Protein AF-A0A6G8G314-F1 (afdb_monomer)

Secondary structure (DSSP, 8-state):
--S-EEEEEE-SSTT-HHHHHHHHHHHHHHHHHHHHH-SS-TTSHHHHHHTTS-S---THHHHHHHHHHHHHHHTTTSS-SEEEPTTS-EEE-THHHHHHHHHHHHHHHHHTSBT-EEEEEETTEEEEEE-BS--TT---EEEEEE-TTSTT-EEEEEEESSEEEEEEETTSSTT--EETTTTEEP--SSEEEEEES-HHHHHHHHHHHHH-HHHHHHHHHHH-TT-EEEE-

Foldseek 3Di:
DPWDKDKDKDAPDCPDPLNVVLVVLLVVLLVVLCQAQPPPDCNHVQNCVVVVVDPDGDCVVVVLVVVQVVLCVLLVNLGHQWAQDPVRDTGGHSVLQSQQVSNLVSCVSQQQDPQMWMWMDILLKIFTEHHDDDNPDQDFDWRFDADPVDGPDGPDTDTHSGWIKAKDACPRVHQPQARRVVRGGQDDHWMKMKTFRGRSVRSSLRSSCSNPVVSSVVSCCVSPVRMDIDID

Radius of gyration: 18.04 Å; Cα contacts (8 Å, |Δi|>4): 452; chains: 1; bounding box: 41×44×44 Å

Sequence (232 aa):
MGTAVSVHVRAVEPTRPDLEAAVARVFAHLHKVDAVLSTWRADSDLLRLQHRETEDVHAWVADVTELALEAEERTDGLFRAWRSRAGGRPVFDPTGLVKGWAVAGAAAHLEVVPEVAFSIGAGGDVVVGAGRGPTAAAPTWRIGLEDLTTPGRVADVVSVRRGAVATSGAAARGGHVVDPRTGRPVVRPGSTTVIGPDLLWADVWATAAWVDPERVAALLPERDPGYRLVVL

pLDDT: mean 92.1, std 8.8, range [49.69, 98.5]

Solvent-accessible surface area (backbone atoms only — not comparable to full-atom values): 12553 Å² total; per-residue (Å²): 112,97,59,68,70,49,79,48,78,48,45,94,66,79,82,45,68,68,57,58,54,28,52,52,47,27,53,51,44,43,51,52,47,30,48,38,66,25,91,83,43,79,84,7,39,46,39,28,40,76,71,67,76,43,87,87,57,66,68,63,60,56,55,53,50,53,51,37,53,49,43,17,62,76,47,76,44,39,30,64,28,71,39,76,43,93,91,70,51,75,41,84,50,53,68,72,39,49,60,28,40,44,53,47,61,24,46,56,50,49,37,72,38,70,38,27,30,38,38,40,37,46,75,81,24,36,39,34,35,54,20,34,74,80,39,98,69,68,60,72,41,76,47,68,38,73,26,84,90,44,84,94,39,68,69,47,72,48,79,44,58,61,21,16,39,14,62,26,40,42,84,60,66,62,57,74,54,54,30,63,88,76,74,42,60,51,83,62,86,42,38,18,35,14,38,21,72,46,29,31,61,16,28,39,50,6,46,20,24,55,62,37,49,70,61,37,69,64,44,38,60,77,74,42,65,72,45,46,83,46,78,86

Mean predicted aligned error: 4.39 Å

Structure (mmCIF, N/CA/C/O backbone):
data_AF-A0A6G8G314-F1
#
_entry.id   AF-A0A6G8G314-F1
#
loop_
_atom_site.group_PDB
_atom_site.id
_atom_site.type_symbol
_atom_site.label_atom_id
_atom_site.label_alt_id
_atom_site.label_comp_id
_atom_site.label_asym_id
_atom_site.label_entity_id
_atom_site.label_seq_id
_atom_site.pdbx_PDB_ins_code
_atom_site.Cartn_x
_atom_site.Cartn_y
_atom_site.Cartn_z
_atom_site.occupancy
_atom_site.B_iso_or_equiv
_atom_site.auth_seq_id
_atom_site.auth_comp_id
_atom_site.auth_asym_id
_atom_site.auth_atom_id
_atom_site.pdbx_PDB_model_num
ATOM 1 N N . MET A 1 1 ? 7.087 11.678 2.336 1.00 66.31 1 MET A N 1
ATOM 2 C CA . MET A 1 1 ? 6.435 10.539 3.014 1.00 66.31 1 MET A CA 1
ATOM 3 C C . MET A 1 1 ? 7.149 10.094 4.294 1.00 66.31 1 MET A C 1
ATOM 5 O O . MET A 1 1 ? 6.766 9.085 4.871 1.00 66.31 1 MET A O 1
ATOM 9 N N . GLY A 1 2 ? 8.171 10.825 4.775 1.00 78.12 2 GLY A N 1
ATOM 10 C CA . GLY A 1 2 ? 8.785 10.600 6.093 1.00 78.12 2 GLY A CA 1
ATOM 11 C C . GLY A 1 2 ? 9.313 9.185 6.365 1.00 78.12 2 GLY A C 1
ATOM 12 O O . GLY A 1 2 ? 9.463 8.834 7.531 1.00 78.12 2 GLY A O 1
ATOM 13 N N . THR A 1 3 ? 9.545 8.368 5.334 1.00 85.81 3 THR A N 1
ATOM 14 C CA . THR A 1 3 ? 10.009 6.980 5.437 1.00 85.81 3 THR A CA 1
ATOM 15 C C . THR A 1 3 ? 11.094 6.721 4.399 1.00 85.81 3 THR A C 1
ATOM 17 O O . THR A 1 3 ? 11.115 7.375 3.353 1.00 85.81 3 THR A O 1
ATOM 20 N N . ALA A 1 4 ? 11.993 5.782 4.685 1.00 90.31 4 ALA A N 1
ATOM 21 C CA . ALA A 1 4 ? 13.000 5.350 3.726 1.00 90.31 4 ALA A CA 1
ATOM 22 C C . ALA A 1 4 ? 12.347 4.504 2.625 1.00 90.31 4 ALA A C 1
ATOM 24 O O . ALA A 1 4 ? 11.543 3.614 2.916 1.00 90.31 4 ALA A O 1
ATOM 25 N N . VAL A 1 5 ? 12.718 4.788 1.375 1.00 95.19 5 VAL A N 1
ATOM 26 C CA . VAL A 1 5 ? 12.288 4.032 0.197 1.00 95.19 5 VAL A CA 1
ATOM 27 C C . VAL A 1 5 ? 13.511 3.431 -0.478 1.00 95.19 5 VAL A C 1
ATOM 29 O O . VAL A 1 5 ? 14.511 4.118 -0.683 1.00 95.19 5 VAL A O 1
ATOM 32 N N . SER A 1 6 ? 13.424 2.155 -0.835 1.00 96.38 6 SER A N 1
ATOM 33 C CA . SER A 1 6 ? 14.445 1.439 -1.591 1.00 96.38 6 SER A CA 1
ATOM 34 C C . SER A 1 6 ? 13.864 0.911 -2.897 1.00 96.38 6 SER A C 1
ATOM 36 O O . SER A 1 6 ? 12.701 0.520 -2.971 1.00 96.38 6 SER A O 1
ATOM 38 N N . VAL A 1 7 ? 14.687 0.902 -3.943 1.00 97.19 7 VAL A N 1
ATOM 39 C CA . VAL A 1 7 ? 14.337 0.346 -5.250 1.00 97.19 7 VAL A CA 1
ATOM 40 C C . VAL A 1 7 ? 15.442 -0.618 -5.646 1.00 97.19 7 VAL A C 1
ATOM 42 O O . VAL A 1 7 ? 16.611 -0.244 -5.696 1.00 97.19 7 VAL A O 1
ATOM 45 N N . HIS A 1 8 ? 15.075 -1.862 -5.923 1.00 95.38 8 HIS A N 1
ATOM 46 C CA . HIS A 1 8 ? 15.973 -2.871 -6.461 1.00 95.38 8 HIS A CA 1
ATOM 47 C C . HIS A 1 8 ? 15.468 -3.283 -7.838 1.00 95.38 8 HIS A C 1
ATOM 49 O O . HIS A 1 8 ? 14.335 -3.743 -7.965 1.00 95.38 8 HIS A O 1
ATOM 55 N N . VAL A 1 9 ? 16.319 -3.157 -8.855 1.00 94.44 9 VAL A N 1
ATOM 56 C CA . VAL A 1 9 ? 16.018 -3.566 -10.231 1.00 94.44 9 VAL A CA 1
ATOM 57 C C . VAL A 1 9 ? 17.006 -4.646 -10.649 1.00 94.44 9 VAL A C 1
ATOM 59 O O . VAL A 1 9 ? 18.209 -4.517 -10.437 1.00 94.44 9 VAL A O 1
ATOM 62 N N . ARG A 1 10 ? 16.493 -5.722 -11.240 1.00 92.25 10 ARG A N 1
ATOM 63 C CA . ARG A 1 10 ? 17.274 -6.789 -11.861 1.00 92.25 10 ARG A CA 1
ATOM 64 C C . ARG A 1 10 ? 17.057 -6.752 -13.361 1.00 92.25 10 ARG A C 1
ATOM 66 O O . ARG A 1 10 ? 15.918 -6.804 -13.815 1.00 92.25 10 ARG A O 1
ATOM 73 N N . ALA A 1 11 ? 18.156 -6.706 -14.097 1.00 91.06 11 ALA A N 1
ATOM 74 C CA . ALA A 1 11 ? 18.209 -6.730 -15.550 1.00 91.06 11 ALA A CA 1
ATOM 75 C C . ALA A 1 11 ? 19.440 -7.536 -15.984 1.00 91.06 11 ALA A C 1
ATOM 77 O O . ALA A 1 11 ? 20.379 -7.685 -15.201 1.00 91.06 11 ALA A O 1
ATOM 78 N N . VAL A 1 12 ? 19.447 -8.033 -17.224 1.00 87.94 12 VAL A N 1
ATOM 79 C CA . VAL A 1 12 ? 20.635 -8.684 -17.809 1.00 87.94 12 VAL A CA 1
ATOM 80 C C . VAL A 1 12 ? 21.802 -7.696 -17.890 1.00 87.94 12 VAL A C 1
ATOM 82 O O . VAL A 1 12 ? 22.921 -8.029 -17.512 1.00 87.94 12 VAL A O 1
ATOM 85 N N . GLU A 1 13 ? 21.519 -6.463 -18.315 1.00 88.56 13 GLU A N 1
ATOM 86 C CA . GLU A 1 13 ? 22.470 -5.353 -18.333 1.00 88.56 13 GLU A CA 1
ATOM 87 C C . GLU A 1 13 ? 22.019 -4.272 -17.330 1.00 88.56 13 GLU A C 1
ATOM 89 O O . GLU A 1 13 ? 21.144 -3.461 -17.643 1.00 88.56 13 GLU A O 1
ATOM 94 N N . PRO A 1 14 ? 22.567 -4.258 -16.101 1.00 84.81 14 PRO A N 1
ATOM 95 C CA . PRO A 1 14 ? 22.113 -3.363 -15.031 1.00 84.81 14 PRO A CA 1
ATOM 96 C C . PRO A 1 14 ? 22.566 -1.904 -15.201 1.00 84.81 14 PRO A C 1
ATOM 98 O O . PRO A 1 14 ? 22.124 -1.040 -14.451 1.00 84.81 14 PRO A O 1
ATOM 101 N N . THR A 1 15 ? 23.437 -1.617 -16.169 1.00 88.06 15 THR A N 1
ATOM 102 C CA . THR A 1 15 ? 24.019 -0.288 -16.430 1.00 88.06 15 THR A CA 1
ATOM 103 C C . THR A 1 15 ? 23.295 0.487 -17.531 1.00 88.06 15 THR A C 1
ATOM 105 O O . THR A 1 15 ? 23.778 1.535 -17.958 1.00 88.06 15 THR A O 1
ATOM 108 N N . ARG A 1 16 ? 22.157 -0.011 -18.032 1.00 91.62 16 ARG A N 1
ATOM 109 C CA . ARG A 1 16 ? 21.427 0.667 -19.107 1.00 91.62 16 ARG A CA 1
ATOM 110 C C . ARG A 1 16 ? 20.855 2.022 -18.644 1.00 91.62 16 ARG A C 1
ATOM 112 O O . ARG A 1 16 ? 20.221 2.078 -17.587 1.00 91.62 16 ARG A O 1
ATOM 119 N N . PRO A 1 17 ? 20.971 3.094 -19.454 1.00 92.25 17 PRO A N 1
ATOM 120 C CA . PRO A 1 17 ? 20.481 4.429 -19.085 1.00 92.25 17 PRO A CA 1
ATOM 121 C C . PRO A 1 17 ? 18.970 4.521 -18.826 1.00 92.25 17 PRO A C 1
ATOM 123 O O . PRO A 1 17 ? 18.510 5.368 -18.060 1.00 92.25 17 PRO A O 1
ATOM 126 N N . ASP A 1 18 ? 18.165 3.662 -19.456 1.00 93.81 18 ASP A N 1
ATOM 127 C CA . ASP A 1 18 ? 16.716 3.664 -19.260 1.00 93.81 18 ASP A CA 1
ATOM 128 C C . ASP A 1 18 ? 16.302 3.164 -17.868 1.00 93.81 18 ASP A C 1
ATOM 130 O O . ASP A 1 18 ? 15.263 3.599 -17.365 1.00 93.81 18 ASP A O 1
ATOM 134 N N . LEU A 1 19 ? 17.132 2.331 -17.220 1.00 94.44 19 LEU A N 1
ATOM 135 C CA . LEU A 1 19 ? 16.938 1.890 -15.835 1.00 94.44 19 LEU A CA 1
ATOM 136 C C . LEU A 1 19 ? 17.117 3.049 -14.860 1.00 94.44 19 LEU A C 1
ATOM 138 O O . LEU A 1 19 ? 16.254 3.273 -14.012 1.00 94.44 19 LEU A O 1
ATOM 142 N N . GLU A 1 20 ? 18.195 3.819 -15.011 1.00 93.31 20 GLU A N 1
ATOM 143 C CA . GLU A 1 20 ? 18.457 5.000 -14.185 1.00 93.31 20 GLU A CA 1
ATOM 144 C C . GLU A 1 20 ? 17.325 6.022 -14.329 1.00 93.31 20 GLU A C 1
ATOM 146 O O . GLU A 1 20 ? 16.757 6.478 -13.335 1.00 93.31 20 GLU A O 1
ATOM 151 N N . ALA A 1 21 ? 16.905 6.303 -15.567 1.00 96.06 21 ALA A N 1
ATOM 152 C CA . ALA A 1 21 ? 15.780 7.191 -15.828 1.00 96.06 21 ALA A CA 1
ATOM 153 C C . ALA A 1 21 ? 14.462 6.664 -15.228 1.00 96.06 21 ALA A C 1
ATOM 155 O O . ALA A 1 21 ? 13.640 7.449 -14.754 1.00 96.06 21 ALA A O 1
ATOM 156 N N . ALA A 1 22 ? 14.231 5.348 -15.240 1.00 97.12 22 ALA A N 1
ATOM 157 C CA . ALA A 1 22 ? 13.041 4.748 -14.641 1.00 97.12 22 ALA A CA 1
ATOM 158 C C . ALA A 1 22 ? 13.045 4.846 -13.113 1.00 97.12 22 ALA A C 1
ATOM 160 O O . ALA A 1 22 ? 12.036 5.240 -12.529 1.00 97.12 22 ALA A O 1
ATOM 161 N N . VAL A 1 23 ? 14.182 4.577 -12.471 1.00 97.12 23 VAL A N 1
ATOM 162 C CA . VAL A 1 23 ? 14.352 4.752 -11.022 1.00 97.12 23 VAL A CA 1
ATOM 163 C C . VAL A 1 23 ? 14.197 6.226 -10.631 1.00 97.12 23 VAL A C 1
ATOM 165 O O . VAL A 1 23 ? 13.504 6.533 -9.663 1.00 97.12 23 VAL A O 1
ATOM 168 N N . ALA A 1 24 ? 14.743 7.161 -11.411 1.00 97.44 24 ALA A N 1
ATOM 169 C CA . ALA A 1 24 ? 14.537 8.590 -11.181 1.00 97.44 24 ALA A CA 1
ATOM 170 C C . ALA A 1 24 ? 13.047 8.978 -11.248 1.00 97.44 24 ALA A C 1
ATOM 172 O O . ALA A 1 24 ? 12.576 9.746 -10.407 1.00 97.44 24 ALA A O 1
ATOM 173 N N . ARG A 1 25 ? 12.277 8.405 -12.188 1.00 98.38 25 ARG A N 1
ATOM 174 C CA . ARG A 1 25 ? 10.817 8.605 -12.266 1.00 98.38 25 ARG A CA 1
ATOM 175 C C . ARG A 1 25 ? 10.074 8.043 -11.054 1.00 98.38 25 ARG A C 1
ATOM 177 O O . ARG A 1 25 ? 9.154 8.702 -10.582 1.00 98.38 25 ARG A O 1
ATOM 184 N N . VAL A 1 26 ? 10.489 6.890 -10.518 1.00 98.50 26 VAL A N 1
ATOM 185 C CA . VAL A 1 26 ? 9.944 6.335 -9.262 1.00 98.50 26 VAL A CA 1
ATOM 186 C C . VAL A 1 26 ? 10.083 7.356 -8.131 1.00 98.50 26 VAL A C 1
ATOM 188 O O . VAL A 1 26 ? 9.093 7.717 -7.502 1.00 98.50 26 VAL A O 1
ATOM 191 N N . PHE A 1 27 ? 11.283 7.889 -7.895 1.00 98.19 27 PHE A N 1
ATOM 192 C CA . PHE A 1 27 ? 11.483 8.872 -6.824 1.00 98.19 27 PHE A CA 1
ATOM 193 C C . PHE A 1 27 ? 10.788 10.210 -7.101 1.00 98.19 27 PHE A C 1
ATOM 195 O O . PHE A 1 27 ? 10.217 10.798 -6.183 1.00 98.19 27 PHE A O 1
ATOM 202 N N . ALA A 1 28 ? 10.772 10.678 -8.352 1.00 98.44 28 ALA A N 1
ATOM 203 C CA . ALA A 1 28 ? 10.045 11.888 -8.735 1.00 98.44 28 ALA A CA 1
ATOM 204 C C . ALA A 1 28 ? 8.535 11.761 -8.467 1.00 98.44 28 ALA A C 1
ATOM 206 O O . ALA A 1 28 ? 7.930 12.696 -7.941 1.00 98.44 28 ALA A O 1
ATOM 207 N N . HIS A 1 29 ? 7.945 10.597 -8.755 1.00 98.50 29 HIS A N 1
ATOM 208 C CA . HIS A 1 29 ? 6.558 10.284 -8.415 1.00 98.50 29 HIS A CA 1
ATOM 209 C C . HIS A 1 29 ? 6.323 10.404 -6.906 1.00 98.50 29 HIS A C 1
ATOM 211 O O . HIS A 1 29 ? 5.442 11.140 -6.474 1.00 98.50 29 HIS A O 1
ATOM 217 N N . LEU A 1 30 ? 7.150 9.745 -6.091 1.00 97.75 30 LEU A N 1
ATOM 218 C CA . LEU A 1 30 ? 7.000 9.749 -4.632 1.00 97.75 30 LEU A CA 1
ATOM 219 C C . LEU A 1 30 ? 7.179 11.151 -4.025 1.00 97.75 30 LEU A C 1
ATOM 221 O O . LEU A 1 30 ? 6.467 11.513 -3.088 1.00 97.75 30 LEU A O 1
ATOM 225 N N . HIS A 1 31 ? 8.089 11.965 -4.569 1.00 97.56 31 HIS A N 1
ATOM 226 C CA . HIS A 1 31 ? 8.230 13.370 -4.178 1.00 97.56 31 HIS A CA 1
ATOM 227 C C . HIS A 1 31 ? 7.001 14.200 -4.553 1.00 97.56 31 HIS A C 1
ATOM 229 O O . HIS A 1 31 ? 6.563 15.028 -3.756 1.00 97.56 31 HIS A O 1
ATOM 235 N N . LYS A 1 32 ? 6.418 13.972 -5.736 1.00 98.19 32 LYS A N 1
ATOM 236 C CA . LYS A 1 32 ? 5.183 14.647 -6.145 1.00 98.19 32 LYS A CA 1
ATOM 237 C C . LYS A 1 32 ? 4.017 14.251 -5.243 1.00 98.19 32 LYS A C 1
ATOM 239 O O . LYS A 1 32 ? 3.283 15.131 -4.809 1.00 98.19 32 LYS A O 1
ATOM 244 N N . VAL A 1 33 ? 3.882 12.967 -4.910 1.00 98.00 33 VAL A N 1
ATOM 245 C CA . VAL A 1 33 ? 2.869 12.489 -3.958 1.00 98.00 33 VAL A CA 1
ATOM 246 C C . VAL A 1 33 ? 3.041 13.165 -2.598 1.00 98.00 33 VAL A C 1
ATOM 248 O O . VAL A 1 33 ? 2.066 13.667 -2.049 1.00 98.00 33 VAL A O 1
ATOM 251 N N . ASP A 1 34 ? 4.267 13.265 -2.076 1.00 96.75 34 ASP A N 1
ATOM 252 C CA . ASP A 1 34 ? 4.527 13.977 -0.818 1.00 96.75 34 ASP A CA 1
ATOM 253 C C . ASP A 1 34 ? 4.165 15.468 -0.888 1.00 96.75 34 ASP A C 1
ATOM 255 O O . ASP A 1 34 ? 3.589 16.004 0.055 1.00 96.75 34 ASP A O 1
ATOM 259 N N . ALA A 1 35 ? 4.461 16.136 -2.005 1.00 97.69 35 ALA A N 1
ATOM 260 C CA . ALA A 1 35 ? 4.096 17.535 -2.209 1.00 97.69 35 ALA A CA 1
ATOM 261 C C . ALA A 1 35 ? 2.574 17.750 -2.272 1.00 97.69 35 ALA A C 1
ATOM 263 O O . ALA A 1 35 ? 2.103 18.816 -1.905 1.00 97.69 35 ALA A O 1
ATOM 264 N N . VAL A 1 36 ? 1.796 16.757 -2.707 1.00 98.19 36 VAL A N 1
ATOM 265 C CA . VAL A 1 36 ? 0.333 16.881 -2.811 1.00 98.19 36 VAL A CA 1
ATOM 266 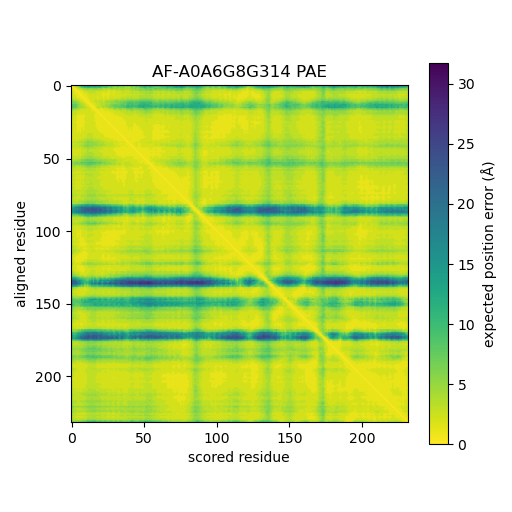C C . VAL A 1 36 ? -0.369 16.429 -1.526 1.00 98.19 36 VAL A C 1
ATOM 268 O O . VAL A 1 36 ? -1.244 17.122 -1.021 1.00 98.19 36 VAL A O 1
ATOM 271 N N . LEU A 1 37 ? -0.002 15.269 -0.978 1.00 97.38 37 LEU A N 1
ATOM 272 C CA . LEU A 1 37 ? -0.821 14.527 -0.007 1.00 97.38 37 LEU A CA 1
ATOM 273 C C . LEU A 1 37 ? -0.232 14.479 1.410 1.00 97.38 37 LEU A C 1
ATOM 275 O O . LEU A 1 37 ? -0.785 13.817 2.287 1.00 97.38 37 LEU A O 1
ATOM 279 N N . SER A 1 38 ? 0.898 15.143 1.666 1.00 95.25 38 SER A N 1
ATOM 280 C CA . SER A 1 38 ? 1.516 15.128 2.996 1.00 95.25 38 SER A CA 1
ATOM 281 C C . SER A 1 38 ? 0.674 15.868 4.033 1.00 95.25 38 SER A C 1
ATOM 283 O O . SER A 1 38 ? 0.263 17.003 3.818 1.00 95.25 38 SER A O 1
ATOM 285 N N . THR A 1 39 ? 0.498 15.256 5.204 1.00 93.06 39 THR A N 1
ATOM 286 C CA . THR A 1 39 ? -0.154 15.851 6.383 1.00 93.06 39 THR A CA 1
ATOM 287 C C . THR A 1 39 ? 0.832 16.572 7.318 1.00 93.06 39 THR A C 1
ATOM 289 O O . THR A 1 39 ? 0.436 17.048 8.382 1.00 93.06 39 THR A O 1
ATOM 292 N N . TRP A 1 40 ? 2.111 16.678 6.930 1.00 91.44 40 TRP A N 1
ATOM 293 C CA . TRP A 1 40 ? 3.175 17.346 7.704 1.00 91.44 40 TRP A CA 1
ATOM 294 C C . TRP A 1 40 ? 3.783 18.560 7.001 1.00 91.44 40 TRP A C 1
ATOM 296 O O . TRP A 1 40 ? 4.439 19.381 7.640 1.00 91.44 40 TRP A O 1
ATOM 306 N N . ARG A 1 41 ? 3.606 18.663 5.684 1.00 94.19 41 ARG A N 1
ATOM 307 C CA . ARG A 1 41 ? 4.125 19.760 4.872 1.00 94.19 41 ARG A CA 1
ATOM 308 C C . ARG A 1 41 ? 3.089 20.865 4.777 1.00 94.19 41 ARG A C 1
ATOM 310 O O . ARG A 1 41 ? 2.071 20.676 4.128 1.00 94.19 41 ARG A O 1
ATOM 317 N N . ALA A 1 42 ? 3.358 22.010 5.398 1.00 94.38 42 ALA A N 1
ATOM 318 C CA . ALA A 1 42 ? 2.443 23.154 5.364 1.00 94.38 42 ALA A CA 1
ATOM 319 C C . ALA A 1 42 ? 2.147 23.646 3.934 1.00 94.38 42 ALA A C 1
ATOM 321 O O . ALA A 1 42 ? 1.085 24.199 3.686 1.00 94.38 42 ALA A O 1
ATOM 322 N N . ASP A 1 43 ? 3.070 23.414 2.996 1.00 95.44 43 ASP A N 1
ATOM 323 C CA . ASP A 1 43 ? 2.927 23.762 1.584 1.00 95.44 43 ASP A CA 1
ATOM 324 C C . ASP A 1 43 ? 2.216 22.688 0.741 1.00 95.44 43 ASP A C 1
ATOM 326 O O . ASP A 1 43 ? 2.087 22.883 -0.467 1.00 95.44 43 ASP A O 1
ATOM 330 N N . SER A 1 44 ? 1.757 21.575 1.332 1.00 97.62 44 SER A N 1
ATOM 331 C CA . SER A 1 44 ? 1.077 20.528 0.567 1.00 97.62 44 SER A CA 1
ATOM 332 C C . SER A 1 44 ? -0.321 20.941 0.127 1.00 97.62 44 SER A C 1
ATOM 334 O O . SER A 1 44 ? -1.047 21.603 0.871 1.00 97.62 44 SER A O 1
ATOM 336 N N . ASP A 1 45 ? -0.735 20.491 -1.058 1.00 97.94 45 ASP A N 1
ATOM 337 C CA . ASP A 1 45 ? -2.089 20.731 -1.572 1.00 97.94 45 ASP A CA 1
ATOM 338 C C . ASP A 1 45 ? -3.158 20.306 -0.550 1.00 97.94 45 ASP A C 1
ATOM 340 O O . ASP A 1 45 ? -4.096 21.055 -0.275 1.00 97.94 45 ASP A O 1
ATOM 344 N N . LEU A 1 46 ? -2.982 19.135 0.074 1.00 96.62 46 LEU A N 1
ATOM 345 C CA . LEU A 1 46 ? -3.889 18.605 1.086 1.00 96.62 46 LEU A CA 1
ATOM 346 C C . LEU A 1 46 ? -4.026 19.533 2.301 1.00 96.62 46 LEU A C 1
ATOM 348 O O . LEU A 1 46 ? -5.151 19.831 2.707 1.00 96.62 46 LEU A O 1
ATOM 352 N N . LEU A 1 47 ? -2.920 19.983 2.906 1.00 95.25 47 LEU A N 1
ATOM 353 C CA . LEU A 1 47 ? -3.012 20.862 4.075 1.00 95.25 47 LEU A CA 1
ATOM 354 C C . LEU A 1 47 ? -3.544 22.241 3.691 1.00 95.25 47 LEU A C 1
ATOM 356 O O . LEU A 1 47 ? -4.418 22.757 4.389 1.00 95.25 47 LEU A O 1
ATOM 360 N N . ARG A 1 48 ? -3.106 22.805 2.562 1.00 96.94 48 ARG A N 1
ATOM 361 C CA . ARG A 1 48 ? -3.613 24.091 2.064 1.00 96.94 48 ARG A CA 1
ATOM 362 C C . ARG A 1 48 ? -5.124 24.042 1.818 1.00 96.94 48 ARG A C 1
ATOM 364 O O . ARG A 1 48 ? -5.832 24.966 2.221 1.00 96.94 48 ARG A O 1
ATOM 371 N N . LEU A 1 49 ? -5.647 22.943 1.267 1.00 96.00 49 LEU A N 1
ATOM 372 C CA . LEU A 1 49 ? -7.091 22.717 1.134 1.00 96.00 49 LEU A CA 1
ATOM 373 C C . LEU A 1 49 ? -7.789 22.639 2.499 1.00 96.00 49 LEU A C 1
ATOM 375 O O . LEU A 1 49 ? -8.803 23.300 2.724 1.00 96.00 49 LEU A O 1
ATOM 379 N N . GLN A 1 50 ? -7.247 21.873 3.452 1.00 93.00 50 GLN A N 1
ATOM 380 C CA . GLN A 1 50 ? -7.831 21.742 4.798 1.00 93.00 50 GLN A CA 1
ATOM 381 C C . GLN A 1 50 ? -7.851 23.056 5.588 1.00 93.00 50 GLN A C 1
ATOM 383 O O . GLN A 1 50 ? -8.768 23.297 6.391 1.00 93.00 50 GLN A O 1
ATOM 388 N N . H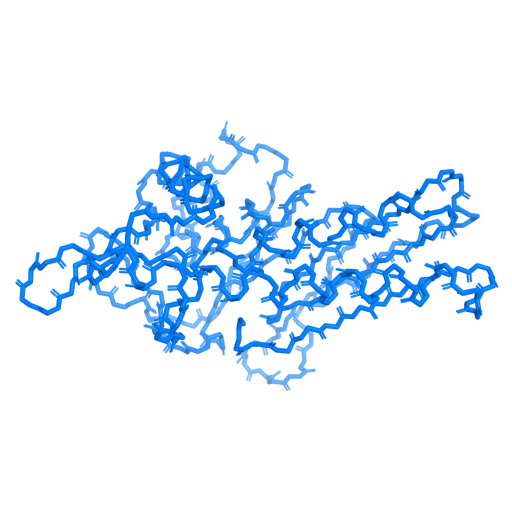IS A 1 51 ? -6.854 23.908 5.349 1.00 93.38 51 HIS A N 1
ATOM 389 C CA . HIS A 1 51 ? -6.749 25.256 5.892 1.00 93.38 51 HIS A CA 1
ATOM 390 C C . HIS A 1 51 ? -7.544 26.299 5.095 1.00 93.38 51 HIS A C 1
ATOM 392 O O . HIS A 1 51 ? -7.647 27.437 5.548 1.00 93.38 51 HIS A O 1
ATOM 398 N N . ARG A 1 52 ? -8.203 25.901 3.994 1.00 94.19 52 ARG A N 1
ATOM 399 C CA . ARG A 1 52 ? -8.985 26.771 3.096 1.00 94.19 52 ARG A CA 1
ATOM 400 C C . ARG A 1 52 ? -8.147 27.882 2.454 1.00 94.19 52 ARG A C 1
ATOM 402 O O . ARG A 1 52 ? -8.647 28.971 2.195 1.00 94.19 52 ARG A O 1
ATOM 409 N N . GLU A 1 53 ? -6.871 27.609 2.215 1.00 96.44 53 GLU A N 1
ATOM 410 C CA . GLU A 1 53 ? -5.942 28.534 1.559 1.00 96.44 53 GLU A CA 1
ATOM 411 C C . GLU A 1 53 ? -6.040 28.473 0.029 1.00 96.44 53 GLU A C 1
ATOM 413 O O . GLU A 1 53 ? -5.662 29.422 -0.653 1.00 96.44 53 GLU A O 1
ATOM 418 N N . THR A 1 54 ? -6.512 27.350 -0.518 1.00 95.44 54 THR A N 1
ATOM 419 C CA . THR A 1 54 ? -6.737 27.150 -1.954 1.00 95.44 54 THR A CA 1
ATOM 420 C C . THR A 1 54 ? -7.812 26.092 -2.182 1.00 95.44 54 THR A C 1
ATOM 422 O O . THR A 1 54 ? -7.968 25.176 -1.375 1.00 95.44 54 THR A O 1
ATOM 425 N N . GLU A 1 55 ? -8.521 26.211 -3.299 1.00 94.56 55 GLU A N 1
ATOM 426 C CA . GLU A 1 55 ? -9.370 25.152 -3.865 1.00 94.56 55 GLU A CA 1
ATOM 427 C C . GLU A 1 55 ? -8.737 24.537 -5.125 1.00 94.56 55 GLU A C 1
ATOM 429 O O . GLU A 1 55 ? -9.128 23.453 -5.547 1.00 94.56 55 GLU A O 1
ATOM 434 N N . ASP A 1 56 ? -7.725 25.200 -5.696 1.00 96.38 56 ASP A N 1
ATOM 435 C CA . ASP A 1 56 ? -6.913 24.682 -6.794 1.00 96.38 56 ASP A CA 1
ATOM 436 C C . ASP A 1 56 ? -5.864 23.721 -6.224 1.00 96.38 56 ASP A C 1
ATOM 438 O O . ASP A 1 56 ? -4.875 24.147 -5.615 1.00 96.38 56 ASP A O 1
ATOM 442 N N . VAL A 1 57 ? -6.147 22.425 -6.346 1.00 97.56 57 VAL A N 1
ATOM 443 C CA . VAL A 1 57 ? -5.318 21.317 -5.867 1.00 97.56 57 VAL A CA 1
ATOM 444 C C . VAL A 1 57 ? -5.228 20.225 -6.920 1.00 97.56 57 VAL A C 1
ATOM 446 O O . VAL A 1 57 ? -6.105 20.071 -7.771 1.00 97.56 57 VAL A O 1
ATOM 449 N N . HIS A 1 58 ? -4.177 19.417 -6.846 1.00 98.38 58 HIS A N 1
ATOM 450 C CA . HIS A 1 58 ? -4.032 18.268 -7.726 1.00 98.38 58 HIS A CA 1
ATOM 451 C C . HIS A 1 58 ? -5.204 17.275 -7.586 1.00 98.38 58 HIS A C 1
ATOM 453 O O . HIS A 1 58 ? -5.629 16.953 -6.475 1.00 98.38 58 HIS A O 1
ATOM 459 N N . ALA A 1 59 ? -5.655 16.699 -8.708 1.00 97.94 59 ALA A N 1
ATOM 460 C CA . ALA A 1 59 ? -6.778 15.749 -8.764 1.00 97.94 59 ALA A CA 1
ATOM 461 C C . ALA A 1 59 ? -6.611 14.525 -7.844 1.00 97.94 59 ALA A C 1
ATOM 463 O O . ALA A 1 59 ? -7.587 13.999 -7.324 1.00 97.94 59 ALA A O 1
ATOM 464 N N . TRP A 1 60 ? -5.365 14.141 -7.552 1.00 98.19 60 TRP A N 1
ATOM 465 C CA . TRP A 1 60 ? -5.038 13.067 -6.606 1.00 98.19 60 TRP A CA 1
ATOM 466 C C . TRP A 1 60 ? -5.639 13.256 -5.211 1.00 98.19 60 TRP A C 1
ATOM 468 O O . TRP A 1 60 ? -5.825 12.272 -4.504 1.00 98.19 60 TRP A O 1
ATOM 478 N N . VAL A 1 61 ? -5.948 14.489 -4.793 1.00 97.81 61 VAL A N 1
ATOM 479 C CA . VAL A 1 61 ? -6.673 14.715 -3.536 1.00 97.81 61 VAL A CA 1
ATOM 480 C C . VAL A 1 61 ? -8.073 14.101 -3.608 1.00 97.81 61 VAL A C 1
ATOM 482 O O . VAL A 1 61 ? -8.486 13.441 -2.656 1.00 97.81 61 VAL A O 1
ATOM 485 N N . ALA A 1 62 ? -8.779 14.266 -4.730 1.00 97.19 62 ALA A N 1
ATOM 486 C CA . ALA A 1 62 ? -10.084 13.651 -4.953 1.00 97.19 62 ALA A CA 1
ATOM 487 C C . ALA A 1 62 ? -9.958 12.127 -5.096 1.00 97.19 62 ALA A C 1
ATOM 489 O O . ALA A 1 62 ? -10.635 11.406 -4.368 1.00 97.19 62 ALA A O 1
ATOM 490 N N . ASP A 1 63 ? -9.015 11.641 -5.912 1.00 98.06 63 ASP A N 1
ATOM 491 C CA . ASP A 1 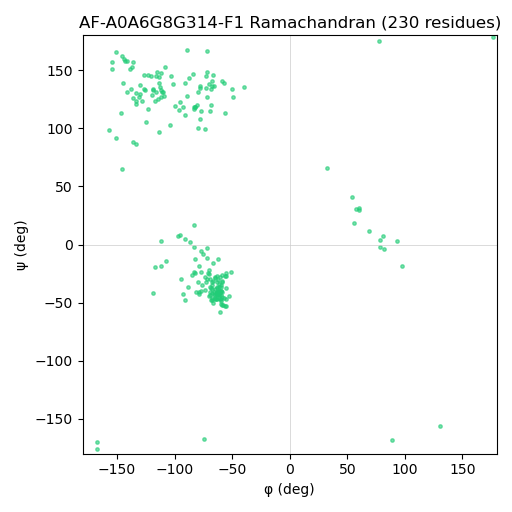63 ? -8.798 10.199 -6.114 1.00 98.06 63 ASP A CA 1
ATOM 492 C C . ASP A 1 63 ? -8.542 9.469 -4.780 1.00 98.06 63 ASP A C 1
ATOM 494 O O . ASP A 1 63 ? -9.145 8.442 -4.477 1.00 98.06 63 ASP A O 1
ATOM 498 N N . VAL A 1 64 ? -7.671 10.023 -3.929 1.00 98.06 64 VAL A N 1
ATOM 499 C CA . VAL A 1 64 ? -7.360 9.449 -2.609 1.00 98.06 64 VAL A CA 1
ATOM 500 C C . VAL A 1 64 ? -8.535 9.566 -1.638 1.00 98.06 64 VAL A C 1
ATOM 502 O O . VAL A 1 64 ? -8.689 8.718 -0.760 1.00 98.06 64 VAL A O 1
ATOM 505 N N . THR A 1 65 ? -9.374 10.591 -1.785 1.00 97.44 65 THR A N 1
ATOM 506 C CA . THR A 1 65 ? -10.609 10.730 -1.003 1.00 97.44 65 THR A CA 1
ATOM 507 C C . THR A 1 65 ? -11.585 9.604 -1.343 1.00 97.44 65 THR A C 1
ATOM 509 O O . THR A 1 65 ? -12.107 8.965 -0.433 1.00 97.44 65 THR A O 1
ATOM 512 N N . GLU A 1 66 ? -11.786 9.312 -2.628 1.00 98.25 66 GLU A N 1
ATOM 513 C CA . GLU A 1 66 ? -12.651 8.217 -3.085 1.00 98.25 66 GLU A CA 1
ATOM 514 C C . GLU A 1 66 ? -12.120 6.850 -2.638 1.00 98.25 66 GLU A C 1
ATOM 516 O O . GLU A 1 66 ? -12.859 6.070 -2.036 1.00 98.25 66 GLU A O 1
ATOM 521 N N . LEU A 1 67 ? -10.819 6.597 -2.816 1.00 98.38 67 LEU A N 1
ATOM 522 C CA . LEU A 1 67 ? -10.177 5.362 -2.350 1.00 98.38 67 LEU A CA 1
ATOM 523 C C . LEU A 1 67 ? -10.295 5.174 -0.833 1.00 98.38 67 LEU A C 1
ATOM 525 O O . LEU A 1 67 ? -10.432 4.050 -0.356 1.00 98.38 67 LEU A O 1
ATOM 529 N N . ALA A 1 68 ? -10.250 6.258 -0.057 1.00 97.88 68 ALA A N 1
ATOM 530 C CA . ALA A 1 68 ? -10.419 6.187 1.389 1.00 97.88 68 ALA A CA 1
ATOM 531 C C . ALA A 1 68 ? -11.848 5.813 1.805 1.00 97.88 68 ALA A C 1
ATOM 533 O O . ALA A 1 68 ? -12.015 5.089 2.787 1.00 97.88 68 ALA A O 1
ATOM 534 N N . LEU A 1 69 ? -12.862 6.285 1.074 1.00 97.56 69 LEU A N 1
ATOM 535 C CA . LEU A 1 69 ? -14.255 5.887 1.296 1.00 97.56 69 LEU A CA 1
ATOM 536 C C . LEU A 1 69 ? -14.467 4.416 0.926 1.00 97.56 69 LEU A C 1
ATOM 538 O O . LEU A 1 69 ? -15.090 3.671 1.679 1.00 97.56 69 LEU A O 1
ATOM 542 N N . GLU A 1 70 ? -13.881 3.972 -0.185 1.00 98.19 70 GLU A N 1
ATOM 543 C CA . GLU A 1 70 ? -13.920 2.567 -0.585 1.00 98.19 70 GLU A CA 1
ATOM 544 C C . GLU A 1 70 ? -13.211 1.663 0.438 1.00 98.19 70 GLU A C 1
ATOM 546 O O . GLU A 1 70 ? -13.725 0.604 0.797 1.00 98.19 70 GLU A O 1
ATOM 551 N N . ALA A 1 71 ? -12.058 2.087 0.961 1.00 98.00 71 ALA A N 1
ATOM 552 C CA . ALA A 1 71 ? -11.355 1.379 2.026 1.00 98.00 71 ALA A CA 1
ATOM 553 C C . ALA A 1 71 ? -12.205 1.254 3.298 1.00 98.00 71 ALA A C 1
ATOM 555 O O . ALA A 1 71 ? -12.209 0.196 3.932 1.00 98.00 71 ALA A O 1
ATOM 556 N N . GLU A 1 72 ? -12.948 2.300 3.663 1.00 97.31 72 GLU A N 1
ATOM 557 C CA . GLU A 1 72 ? -13.876 2.250 4.792 1.00 97.31 72 GLU A CA 1
ATOM 558 C C . GLU A 1 72 ? -14.976 1.204 4.575 1.00 97.31 72 GLU A C 1
ATOM 560 O O . GLU A 1 72 ? -15.227 0.387 5.463 1.00 97.31 72 GLU A O 1
ATOM 565 N N . GLU A 1 73 ? -15.583 1.167 3.390 1.00 97.38 73 GLU A N 1
ATOM 566 C CA . GLU A 1 73 ? -16.641 0.203 3.079 1.00 97.38 73 GLU A CA 1
ATOM 567 C C . GLU A 1 73 ? -16.122 -1.240 3.014 1.00 97.38 73 GLU A C 1
ATOM 569 O O . GLU A 1 73 ? -16.701 -2.141 3.628 1.00 97.38 73 GLU A O 1
ATOM 574 N N . ARG A 1 74 ? -14.994 -1.473 2.331 1.00 97.25 74 ARG A N 1
ATOM 575 C CA . ARG A 1 74 ? -14.384 -2.809 2.211 1.00 97.25 74 ARG A CA 1
ATOM 576 C C . ARG A 1 74 ? -14.020 -3.403 3.566 1.00 97.25 74 ARG A C 1
ATOM 578 O O . ARG A 1 74 ? -14.166 -4.607 3.763 1.00 97.25 74 ARG A O 1
ATOM 585 N N . THR A 1 75 ? -13.570 -2.564 4.496 1.00 97.81 75 THR A N 1
ATOM 586 C CA . THR A 1 75 ? -13.086 -2.988 5.817 1.00 97.81 75 THR A CA 1
ATOM 587 C C . THR A 1 75 ? -14.145 -2.915 6.916 1.00 97.81 75 THR A C 1
ATOM 589 O O . THR A 1 75 ? -13.807 -3.101 8.085 1.00 97.81 75 THR A O 1
ATOM 592 N N . ASP A 1 76 ? -15.412 -2.649 6.574 1.00 96.94 76 ASP A N 1
ATOM 593 C CA . ASP A 1 76 ? -16.512 -2.500 7.539 1.00 96.94 76 ASP A CA 1
ATOM 594 C C . ASP A 1 76 ? -16.197 -1.453 8.630 1.00 96.94 76 ASP A C 1
ATOM 596 O O . ASP A 1 76 ? -16.425 -1.646 9.827 1.00 96.94 76 ASP A O 1
ATOM 600 N N . GLY A 1 77 ? -15.581 -0.341 8.220 1.00 96.25 77 GLY A N 1
ATOM 601 C CA . GLY A 1 77 ? -15.206 0.760 9.104 1.00 96.25 77 GLY A CA 1
ATOM 602 C C . GLY A 1 77 ? -13.949 0.540 9.948 1.00 96.25 77 GLY A C 1
ATOM 603 O O . GLY A 1 77 ? -13.619 1.412 10.755 1.00 96.25 77 GLY A O 1
ATOM 604 N N . LEU A 1 78 ? -13.232 -0.580 9.792 1.00 96.38 78 LEU A N 1
ATOM 605 C CA . LEU A 1 78 ? -11.966 -0.818 10.501 1.00 96.38 78 LEU A CA 1
ATOM 606 C C . LEU A 1 78 ? -10.825 0.072 9.989 1.00 96.38 78 LEU A C 1
ATOM 608 O O . LEU A 1 78 ? -9.895 0.368 10.738 1.00 96.38 78 LEU A O 1
ATOM 612 N N . PHE A 1 79 ? -10.912 0.543 8.745 1.00 96.06 79 PHE A N 1
ATOM 613 C CA . PHE A 1 79 ? -10.066 1.593 8.194 1.00 96.06 79 PHE A CA 1
ATOM 614 C C . PHE A 1 79 ? -10.881 2.876 7.990 1.00 96.06 79 PHE A C 1
ATOM 616 O O . PHE A 1 79 ? -11.916 2.853 7.336 1.00 96.06 79 PHE A O 1
ATOM 623 N N . ARG A 1 80 ? -10.402 4.017 8.509 1.00 94.88 80 ARG A N 1
ATOM 624 C CA . ARG A 1 80 ? -10.995 5.341 8.247 1.00 94.88 80 ARG A CA 1
ATOM 625 C C . ARG A 1 80 ? -9.929 6.413 8.080 1.00 94.88 80 ARG A C 1
ATOM 627 O O . ARG A 1 80 ? -9.058 6.571 8.939 1.00 94.88 80 ARG A O 1
ATOM 634 N N . ALA A 1 81 ? -10.051 7.204 7.016 1.00 94.12 81 ALA A N 1
ATOM 635 C CA . ALA A 1 81 ? -9.214 8.386 6.815 1.00 94.12 81 ALA A CA 1
ATOM 636 C C . ALA A 1 81 ? -9.762 9.626 7.540 1.00 94.12 81 ALA A C 1
ATOM 638 O O . ALA A 1 81 ? -8.994 10.510 7.909 1.00 94.12 81 ALA A O 1
ATOM 639 N N . TRP A 1 82 ? -11.069 9.713 7.798 1.00 91.81 82 TRP A N 1
ATOM 640 C CA . TRP A 1 82 ? -11.630 10.812 8.586 1.00 91.81 82 TRP A CA 1
ATOM 641 C C . TRP A 1 82 ? -11.467 10.535 10.074 1.00 91.81 82 TRP A C 1
ATOM 643 O O . TRP A 1 82 ? -12.005 9.570 10.614 1.00 91.81 82 TRP A O 1
ATOM 653 N N . ARG A 1 83 ? -10.722 11.412 10.747 1.00 84.69 83 ARG A N 1
ATOM 654 C CA . ARG A 1 83 ? -10.408 11.307 12.172 1.00 84.69 83 ARG A CA 1
ATOM 655 C C . ARG A 1 83 ? -11.005 12.474 12.941 1.00 84.69 83 ARG A C 1
ATOM 657 O O . ARG A 1 83 ? -11.018 13.611 12.466 1.00 84.69 83 ARG A O 1
ATOM 664 N N . SER A 1 84 ? -11.439 12.216 14.169 1.00 79.25 84 SER A N 1
ATOM 665 C CA . SER A 1 84 ? -11.813 13.271 15.112 1.00 79.25 84 SER A CA 1
ATOM 666 C C . SER A 1 84 ? -10.557 13.812 15.801 1.00 79.25 84 SER A C 1
ATOM 668 O O . SER A 1 84 ? -9.867 13.070 16.498 1.00 79.25 84 SER A O 1
ATOM 670 N N . ARG A 1 85 ? -10.243 15.103 15.625 1.00 69.81 85 ARG A N 1
ATOM 671 C CA . ARG A 1 85 ? -9.190 15.780 16.407 1.00 69.81 85 ARG A CA 1
ATOM 672 C C . ARG A 1 85 ? -9.744 16.386 17.699 1.00 69.81 85 ARG A C 1
ATOM 674 O O . ARG A 1 85 ? -10.955 16.524 17.875 1.00 69.81 85 ARG A O 1
ATOM 681 N N . ALA A 1 86 ? -8.835 16.787 18.594 1.00 61.50 86 ALA A N 1
ATOM 682 C CA . ALA A 1 86 ? -9.167 17.599 19.763 1.00 61.50 86 ALA A CA 1
ATOM 683 C C . ALA A 1 86 ? -10.013 18.817 19.340 1.00 61.50 86 ALA A C 1
ATOM 685 O O . ALA A 1 86 ? -9.650 19.533 18.407 1.00 61.50 86 ALA A O 1
ATOM 686 N N . GLY A 1 87 ? -11.165 19.009 19.988 1.00 69.25 87 GLY A N 1
ATOM 687 C 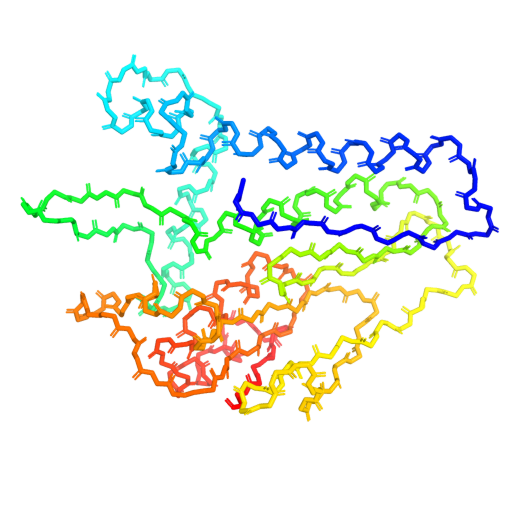CA . GLY A 1 87 ? -12.159 20.021 19.604 1.00 69.25 87 GLY A CA 1
ATOM 688 C C . GLY A 1 87 ? -13.267 19.525 18.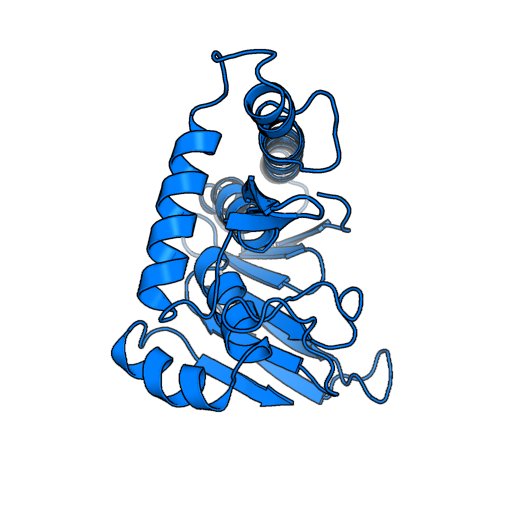663 1.00 69.25 87 GLY A C 1
ATOM 689 O O . GLY A 1 87 ? -14.104 20.320 18.256 1.00 69.25 87 GLY A O 1
ATOM 690 N N . GLY A 1 88 ? -13.298 18.233 18.315 1.00 72.19 88 GLY A N 1
ATOM 691 C CA . GLY A 1 88 ? -14.421 17.595 17.613 1.00 72.19 88 GLY A CA 1
ATOM 692 C C . GLY A 1 88 ? -14.490 17.857 16.106 1.00 72.19 88 GLY A C 1
ATOM 693 O O . GLY A 1 88 ? -15.358 17.305 15.434 1.00 72.19 88 GLY A O 1
ATOM 694 N N . ARG A 1 89 ? -13.575 18.660 15.545 1.00 78.31 89 ARG A N 1
ATOM 695 C CA . ARG A 1 89 ? -13.527 18.909 14.100 1.00 78.31 89 ARG A CA 1
ATOM 696 C C . ARG A 1 89 ? -13.009 17.658 13.368 1.00 78.31 89 ARG A C 1
ATOM 698 O O . ARG A 1 89 ? -11.925 17.176 13.717 1.00 78.31 89 ARG A O 1
ATOM 705 N N . PRO A 1 90 ? -13.735 17.148 12.356 1.00 84.06 90 PRO A N 1
ATOM 706 C CA . PRO A 1 90 ? -13.230 16.077 11.511 1.00 84.06 90 PRO A CA 1
ATOM 707 C C . PRO A 1 90 ? -12.060 16.590 10.667 1.00 84.06 90 PRO A C 1
ATOM 709 O O . PRO A 1 90 ? -12.102 17.697 10.123 1.00 84.06 90 PRO A O 1
ATOM 712 N N . VAL A 1 91 ? -11.012 15.780 10.575 1.00 89.44 91 VAL A N 1
ATOM 713 C CA . VAL A 1 91 ? -9.834 16.028 9.741 1.00 89.44 91 VAL A CA 1
ATOM 714 C C . VAL A 1 91 ? -9.615 14.815 8.857 1.00 89.44 91 VAL A C 1
ATOM 716 O O . VAL A 1 91 ? -9.670 13.682 9.331 1.00 89.44 91 VAL A O 1
ATOM 719 N N . PHE A 1 92 ? -9.375 15.065 7.575 1.00 93.31 92 PHE A N 1
ATOM 720 C CA . PHE A 1 92 ? -9.021 14.020 6.629 1.00 93.31 92 PHE A CA 1
ATOM 721 C C . PHE A 1 92 ? -7.526 13.692 6.773 1.00 93.31 92 PHE A C 1
ATOM 723 O O . PHE A 1 92 ? -6.663 14.554 6.643 1.00 93.31 92 PHE A O 1
ATOM 730 N N . ASP A 1 93 ? -7.210 12.452 7.106 1.00 92.69 93 ASP A N 1
ATOM 731 C CA . ASP A 1 93 ? -5.856 11.949 7.316 1.00 92.69 93 ASP A CA 1
ATOM 732 C C . ASP A 1 93 ? -5.709 10.618 6.567 1.00 92.69 93 ASP A C 1
ATOM 734 O O . ASP A 1 93 ? -5.925 9.543 7.137 1.00 92.69 93 ASP A O 1
ATOM 738 N N . PRO A 1 94 ? -5.350 10.666 5.273 1.00 93.50 94 PRO A N 1
ATOM 739 C CA . PRO A 1 94 ? -5.244 9.476 4.439 1.00 93.50 94 PRO A CA 1
ATOM 740 C C . PRO A 1 94 ? -3.892 8.765 4.599 1.00 93.50 94 PRO A C 1
ATOM 742 O O . PRO A 1 94 ? -3.521 7.945 3.762 1.00 93.50 94 PRO A O 1
ATOM 745 N N . THR A 1 95 ? -3.125 9.057 5.656 1.00 87.94 95 THR A N 1
ATOM 746 C CA . THR A 1 95 ? -1.758 8.542 5.833 1.00 87.94 95 THR A CA 1
ATOM 747 C C . THR A 1 95 ? -1.685 7.013 5.764 1.00 87.94 95 THR A C 1
ATOM 749 O O . THR A 1 95 ? -0.738 6.481 5.190 1.00 87.94 95 THR A O 1
ATOM 752 N N . GLY A 1 96 ? -2.685 6.307 6.310 1.00 85.62 96 GLY A N 1
ATOM 753 C CA . GLY A 1 96 ? -2.751 4.837 6.283 1.00 85.62 96 GLY A CA 1
ATOM 754 C C . GLY A 1 96 ? -3.062 4.227 4.909 1.00 85.62 96 GLY A C 1
ATOM 755 O O . GLY A 1 96 ? -3.115 3.013 4.796 1.00 85.62 96 GLY A O 1
ATOM 756 N N . LEU A 1 97 ? -3.302 5.059 3.890 1.00 93.12 97 LEU A N 1
ATOM 757 C CA . LEU A 1 97 ? -3.622 4.654 2.519 1.00 93.12 97 LEU A CA 1
ATOM 758 C C . LEU A 1 97 ? -2.574 5.169 1.523 1.00 93.12 97 LEU A C 1
ATOM 760 O O . LEU A 1 97 ? -2.142 4.453 0.621 1.00 93.12 97 LEU A O 1
ATOM 764 N N . VAL A 1 98 ? -2.135 6.422 1.696 1.00 95.12 98 VAL A N 1
ATOM 765 C CA . VAL A 1 98 ? -1.258 7.124 0.743 1.00 95.12 98 VAL A CA 1
ATOM 766 C C . VAL A 1 98 ? 0.090 6.433 0.569 1.00 95.12 98 VAL A C 1
ATOM 768 O O . VAL A 1 98 ? 0.622 6.452 -0.534 1.00 95.12 98 VAL A O 1
ATOM 771 N N . LYS A 1 99 ? 0.651 5.809 1.612 1.00 92.25 99 LYS A N 1
ATOM 772 C CA . LYS A 1 99 ? 1.932 5.088 1.513 1.00 92.25 99 LYS A CA 1
ATOM 773 C C . LYS A 1 99 ? 1.832 3.944 0.495 1.00 92.25 99 LYS A C 1
ATOM 775 O O . LYS A 1 99 ? 2.589 3.954 -0.478 1.00 92.25 99 LYS A O 1
ATOM 780 N N . GLY A 1 100 ? 0.901 3.005 0.687 1.00 94.81 100 GLY A N 1
ATOM 781 C CA . GLY A 1 100 ? 0.690 1.898 -0.246 1.00 94.81 100 GLY A CA 1
ATOM 782 C C . GLY A 1 100 ? 0.324 2.372 -1.656 1.00 94.81 100 GLY A C 1
ATOM 783 O O . GLY A 1 100 ? 0.920 1.915 -2.632 1.00 94.81 100 GLY A O 1
ATOM 784 N N . TRP A 1 101 ? -0.569 3.362 -1.763 1.00 97.62 101 TRP A N 1
ATOM 785 C CA . TRP A 1 101 ? -0.979 3.963 -3.039 1.00 97.62 101 TRP A CA 1
ATOM 786 C C . TRP A 1 101 ? 0.179 4.606 -3.813 1.00 97.62 101 TRP A C 1
ATOM 788 O O . TRP A 1 101 ? 0.356 4.342 -5.001 1.00 97.62 101 TRP A O 1
ATOM 798 N N . ALA A 1 102 ? 1.009 5.406 -3.141 1.00 97.69 102 ALA A N 1
ATOM 799 C CA . ALA A 1 102 ? 2.137 6.099 -3.761 1.00 97.69 102 ALA A CA 1
ATOM 800 C C . ALA A 1 102 ? 3.174 5.116 -4.308 1.00 97.69 102 ALA A C 1
ATOM 802 O O . ALA A 1 102 ? 3.732 5.312 -5.386 1.00 97.69 102 ALA A O 1
ATOM 803 N N . VAL A 1 103 ? 3.452 4.053 -3.553 1.00 97.19 103 VAL A N 1
ATOM 804 C CA . VAL A 1 103 ? 4.446 3.046 -3.931 1.00 97.19 103 VAL A CA 1
ATOM 805 C C . VAL A 1 103 ? 3.916 2.155 -5.055 1.00 97.19 103 VAL A C 1
ATOM 807 O O . VAL A 1 103 ? 4.665 1.861 -5.988 1.00 97.19 103 VAL A O 1
ATOM 810 N N . ALA A 1 104 ? 2.628 1.792 -5.022 1.00 96.69 104 ALA A N 1
ATOM 811 C CA . ALA A 1 104 ? 1.960 1.107 -6.128 1.00 96.69 104 ALA A CA 1
ATOM 812 C C . ALA A 1 104 ? 2.003 1.949 -7.416 1.00 96.69 104 ALA A C 1
ATOM 814 O O . ALA A 1 104 ? 2.436 1.464 -8.461 1.00 96.69 104 ALA A O 1
ATOM 815 N N . GLY A 1 105 ? 1.648 3.236 -7.333 1.00 97.56 105 GLY A N 1
ATOM 816 C CA . GLY A 1 105 ? 1.710 4.166 -8.462 1.00 97.56 105 GLY A CA 1
ATOM 817 C C . GLY A 1 105 ? 3.128 4.342 -9.010 1.00 97.56 105 GLY A C 1
ATOM 818 O O . GLY A 1 105 ? 3.337 4.342 -10.224 1.00 97.56 105 GLY A O 1
ATOM 819 N N . ALA A 1 106 ? 4.130 4.414 -8.132 1.00 97.88 106 ALA A N 1
ATOM 820 C CA . ALA A 1 106 ? 5.518 4.536 -8.551 1.00 97.88 106 ALA A CA 1
ATOM 821 C C . ALA A 1 106 ? 6.031 3.272 -9.269 1.00 97.88 106 ALA A C 1
ATOM 823 O O . ALA A 1 106 ? 6.829 3.386 -10.204 1.00 97.88 106 ALA A O 1
ATOM 824 N N . ALA A 1 107 ? 5.547 2.079 -8.900 1.00 97.62 107 ALA A N 1
ATOM 825 C CA . ALA A 1 107 ? 5.916 0.820 -9.552 1.00 97.62 107 ALA A CA 1
ATOM 826 C C . ALA A 1 107 ? 5.586 0.802 -11.053 1.00 97.62 107 ALA A C 1
ATOM 828 O O . ALA A 1 107 ? 6.362 0.249 -11.837 1.00 97.62 107 ALA A O 1
ATOM 829 N N . ALA A 1 108 ? 4.521 1.491 -11.480 1.00 96.44 108 ALA A N 1
ATOM 830 C CA . ALA A 1 108 ? 4.138 1.600 -12.890 1.00 96.44 108 ALA A CA 1
ATOM 831 C C . ALA A 1 108 ? 5.265 2.170 -13.780 1.00 96.44 108 ALA A C 1
ATOM 833 O O . ALA A 1 108 ? 5.365 1.838 -14.964 1.00 96.44 108 ALA A O 1
ATOM 834 N N . HIS A 1 109 ? 6.172 2.984 -13.222 1.00 97.75 109 HIS A N 1
ATOM 835 C CA . HIS A 1 109 ? 7.333 3.505 -13.953 1.00 97.75 109 HIS A CA 1
ATOM 836 C C . HIS A 1 109 ? 8.394 2.442 -14.276 1.00 97.75 109 HIS A C 1
ATOM 838 O O . HIS A 1 109 ? 9.172 2.647 -15.212 1.00 97.75 109 HIS A O 1
ATOM 844 N N . LEU A 1 110 ? 8.423 1.327 -13.538 1.00 96.69 110 LEU A N 1
ATOM 845 C CA . LEU A 1 110 ? 9.295 0.174 -13.784 1.00 96.69 110 LEU A CA 1
ATOM 846 C C . LEU A 1 110 ? 8.595 -0.904 -14.623 1.00 96.69 110 LEU A C 1
ATOM 848 O O . LEU A 1 110 ? 9.247 -1.593 -15.401 1.00 96.69 110 LEU A O 1
ATOM 852 N N . GLU A 1 111 ? 7.270 -1.024 -14.527 1.00 95.31 111 GLU A N 1
ATOM 853 C CA . GLU A 1 111 ? 6.487 -2.002 -15.298 1.00 95.31 111 GLU A CA 1
ATOM 854 C C . GLU A 1 111 ? 6.550 -1.786 -16.813 1.00 95.31 111 GLU A C 1
ATOM 856 O O . GLU A 1 111 ? 6.414 -2.729 -17.591 1.00 95.31 111 GLU A O 1
ATOM 861 N N . VAL A 1 112 ? 6.784 -0.549 -17.252 1.00 95.31 112 VAL A N 1
ATOM 862 C CA . VAL A 1 112 ? 6.927 -0.215 -18.676 1.00 95.31 112 VAL A CA 1
ATOM 863 C C . VAL A 1 112 ? 8.325 -0.488 -19.234 1.00 95.31 112 VAL A C 1
ATOM 865 O O . VAL A 1 112 ? 8.503 -0.459 -20.452 1.00 95.31 112 VAL A O 1
ATOM 868 N N . VAL A 1 113 ? 9.309 -0.748 -18.372 1.00 94.75 113 VAL A N 1
ATOM 869 C CA . VAL A 1 113 ? 10.703 -0.970 -18.770 1.00 94.75 113 VAL A CA 1
ATOM 870 C C . VAL A 1 113 ? 10.861 -2.406 -19.284 1.00 94.75 113 VAL A C 1
ATOM 872 O O . VAL A 1 113 ? 10.378 -3.327 -18.631 1.00 94.75 113 VAL A O 1
ATOM 875 N N . PRO A 1 114 ? 11.488 -2.651 -20.445 1.00 92.88 114 PRO A N 1
ATOM 876 C CA . PRO A 1 114 ? 11.651 -4.008 -20.958 1.00 92.88 114 PRO A CA 1
ATOM 877 C C . PRO A 1 114 ? 12.588 -4.867 -20.103 1.00 92.88 114 PRO A C 1
ATOM 879 O O . PRO A 1 114 ? 13.642 -4.402 -19.682 1.00 92.88 114 PRO A O 1
ATOM 882 N N . GLU A 1 115 ? 12.233 -6.139 -19.925 1.00 92.00 115 GLU A N 1
ATOM 883 C CA . GLU A 1 115 ? 13.115 -7.215 -19.450 1.00 92.00 115 GLU A CA 1
ATOM 884 C C . GLU A 1 115 ? 13.713 -6.999 -18.049 1.00 92.00 115 GLU A C 1
ATOM 886 O O . GLU A 1 115 ? 14.784 -7.515 -17.723 1.00 92.00 115 GLU A O 1
ATOM 891 N N . VAL A 1 116 ? 12.989 -6.285 -17.184 1.00 93.38 116 VAL A N 1
ATOM 892 C CA . VAL A 1 116 ? 13.377 -6.079 -15.782 1.00 93.38 116 VAL A CA 1
ATOM 893 C C . VAL A 1 116 ? 12.494 -6.844 -14.808 1.00 93.38 116 VAL A C 1
ATOM 895 O O . VAL A 1 116 ? 11.307 -7.054 -15.048 1.00 93.38 116 VAL A O 1
ATOM 898 N N . ALA A 1 117 ? 13.048 -7.186 -13.652 1.00 94.88 117 ALA A N 1
ATOM 899 C CA . ALA A 1 117 ? 12.282 -7.468 -12.445 1.00 94.88 117 ALA A CA 1
ATOM 900 C C . ALA A 1 117 ? 12.608 -6.425 -11.382 1.00 94.88 117 ALA A C 1
ATOM 902 O O . ALA A 1 117 ? 13.735 -5.937 -11.325 1.00 94.88 117 ALA A O 1
ATOM 903 N N . PHE A 1 118 ? 11.651 -6.089 -10.527 1.00 95.69 118 PHE A N 1
ATOM 904 C CA . PHE A 1 118 ? 11.856 -5.055 -9.522 1.00 95.69 118 PHE A CA 1
ATOM 905 C C . PHE A 1 118 ? 11.217 -5.390 -8.179 1.00 95.69 118 PHE A C 1
ATOM 907 O O . PHE A 1 118 ? 10.268 -6.170 -8.096 1.00 95.69 118 PHE A O 1
ATOM 914 N N . SER A 1 119 ? 11.750 -4.747 -7.146 1.00 97.25 119 SER A N 1
ATOM 915 C CA . SER A 1 119 ? 11.201 -4.676 -5.800 1.00 97.25 119 SER A CA 1
ATOM 916 C C . SER A 1 119 ? 11.324 -3.237 -5.317 1.00 97.25 119 SER A C 1
ATOM 918 O O . SER A 1 119 ? 12.423 -2.680 -5.332 1.00 97.25 119 SER A O 1
ATOM 920 N N . ILE A 1 120 ? 10.220 -2.641 -4.880 1.00 98.06 120 ILE A N 1
ATOM 921 C CA . ILE A 1 120 ? 10.202 -1.328 -4.231 1.00 98.06 120 ILE A CA 1
ATOM 922 C C . ILE A 1 120 ? 9.757 -1.540 -2.791 1.00 98.06 120 ILE A C 1
ATOM 924 O O . ILE A 1 120 ? 8.712 -2.141 -2.563 1.00 98.06 120 ILE A O 1
ATOM 928 N N . GLY A 1 121 ? 10.560 -1.073 -1.837 1.00 96.31 121 GLY A N 1
ATOM 929 C CA . GLY A 1 121 ? 10.263 -1.147 -0.411 1.00 96.31 121 GLY A CA 1
ATOM 930 C C . GLY A 1 121 ? 10.055 0.239 0.191 1.00 96.31 121 GLY A C 1
ATOM 931 O O . GLY A 1 121 ? 10.818 1.152 -0.118 1.00 96.31 121 GLY A O 1
ATOM 932 N N . ALA A 1 122 ? 9.067 0.404 1.069 1.00 93.69 122 ALA A N 1
ATOM 933 C CA . ALA A 1 122 ? 8.810 1.645 1.795 1.00 93.69 122 ALA A CA 1
ATOM 934 C C . ALA A 1 122 ? 8.264 1.364 3.200 1.00 93.69 122 ALA A C 1
ATOM 936 O O . ALA A 1 122 ? 7.147 0.885 3.362 1.00 93.69 122 ALA A O 1
ATOM 937 N N . GLY A 1 123 ? 9.038 1.691 4.239 1.00 87.06 123 GLY A N 1
ATOM 938 C CA . GLY A 1 123 ? 8.575 1.560 5.628 1.00 87.06 123 GLY A CA 1
ATOM 939 C C . GLY A 1 123 ? 8.124 0.150 6.041 1.00 87.06 123 GLY A C 1
ATOM 940 O O . GLY A 1 123 ? 7.233 0.042 6.874 1.00 87.06 123 GLY A O 1
ATOM 941 N N . GLY A 1 124 ? 8.715 -0.897 5.456 1.00 88.81 124 GLY A N 1
ATOM 942 C CA . GLY A 1 124 ? 8.369 -2.304 5.709 1.00 88.81 124 GLY A CA 1
ATOM 943 C C . GLY A 1 124 ? 7.425 -2.919 4.672 1.00 88.81 124 GLY A C 1
ATOM 944 O O . GLY A 1 124 ? 7.403 -4.138 4.526 1.00 88.81 124 GLY A O 1
ATOM 945 N N . ASP A 1 125 ? 6.726 -2.094 3.896 1.00 94.88 125 ASP A N 1
ATOM 946 C CA . ASP A 1 125 ? 5.890 -2.559 2.797 1.00 94.88 125 ASP A CA 1
ATOM 947 C C . ASP A 1 125 ? 6.711 -2.763 1.534 1.00 94.88 125 ASP A C 1
ATOM 949 O O . ASP A 1 125 ? 7.662 -2.023 1.275 1.00 94.88 125 ASP A O 1
ATOM 953 N N . VAL A 1 126 ? 6.328 -3.744 0.724 1.00 97.44 126 VAL A N 1
ATOM 954 C CA . VAL A 1 126 ? 7.046 -4.115 -0.490 1.00 97.44 126 VAL A CA 1
ATOM 955 C C . VAL A 1 126 ? 6.068 -4.381 -1.624 1.00 97.44 126 VAL A C 1
ATOM 957 O O . VAL A 1 126 ? 5.121 -5.142 -1.461 1.00 97.44 126 VAL A O 1
ATOM 960 N N . VAL A 1 127 ? 6.345 -3.827 -2.804 1.00 98.31 127 VAL A N 1
ATOM 961 C CA . VAL A 1 127 ? 5.754 -4.263 -4.077 1.00 98.31 127 VAL A CA 1
ATOM 962 C C . VAL A 1 127 ? 6.839 -4.876 -4.950 1.00 98.31 127 VAL A C 1
ATOM 964 O O . VAL A 1 127 ? 7.942 -4.340 -5.069 1.00 98.31 127 VAL A O 1
ATOM 967 N N . VAL A 1 128 ? 6.529 -6.011 -5.568 1.00 97.56 128 VAL A N 1
ATOM 968 C CA . VAL A 1 128 ? 7.419 -6.706 -6.493 1.00 97.56 128 VAL A CA 1
ATOM 969 C C . VAL A 1 128 ? 6.723 -6.967 -7.815 1.00 97.56 128 VAL A C 1
ATOM 971 O O . VAL A 1 128 ? 5.524 -7.252 -7.879 1.00 97.56 128 VAL A O 1
ATOM 974 N N . GLY A 1 129 ? 7.490 -6.913 -8.893 1.00 95.19 129 GLY A N 1
ATOM 975 C CA . GLY A 1 129 ? 6.940 -7.092 -10.221 1.00 95.19 129 GLY A CA 1
ATOM 976 C C . GLY A 1 129 ? 7.998 -7.301 -11.284 1.00 95.19 129 GLY A C 1
ATOM 977 O O . GLY A 1 129 ? 9.181 -7.525 -11.015 1.00 95.19 129 GLY A O 1
ATOM 978 N N . ALA A 1 130 ? 7.528 -7.251 -12.522 1.00 94.50 130 ALA A N 1
ATOM 979 C CA . ALA A 1 130 ? 8.355 -7.332 -13.708 1.00 94.50 130 ALA A CA 1
ATOM 980 C C . ALA A 1 130 ? 7.876 -6.329 -14.753 1.00 94.50 130 ALA A C 1
ATOM 982 O O . ALA A 1 130 ? 6.688 -5.995 -14.809 1.00 94.50 130 ALA A O 1
ATOM 983 N N . GLY A 1 131 ? 8.829 -5.886 -15.559 1.00 92.38 131 GLY A N 1
ATOM 984 C CA . GLY A 1 131 ? 8.642 -5.018 -16.700 1.00 92.38 131 GLY A CA 1
ATOM 985 C C . GLY A 1 131 ? 8.032 -5.720 -17.914 1.00 92.38 131 GLY A C 1
ATOM 986 O O . GLY A 1 131 ? 7.536 -6.848 -17.829 1.00 92.38 131 GLY A O 1
ATOM 987 N N . ARG A 1 132 ? 8.079 -5.049 -19.067 1.00 88.88 132 ARG A N 1
ATOM 988 C CA . ARG A 1 132 ? 7.550 -5.568 -20.337 1.00 88.88 132 ARG A CA 1
ATOM 989 C C . ARG A 1 132 ? 8.417 -6.694 -20.893 1.00 88.88 132 ARG A C 1
ATOM 991 O O . ARG A 1 132 ? 9.635 -6.665 -20.781 1.00 88.88 132 ARG A O 1
ATOM 998 N N . GLY A 1 133 ? 7.788 -7.629 -21.597 1.00 81.69 133 GLY A N 1
ATOM 999 C CA . GLY A 1 133 ? 8.493 -8.716 -22.273 1.00 81.69 133 GLY A CA 1
ATOM 1000 C C . GLY A 1 133 ? 8.942 -9.844 -21.334 1.00 81.69 133 GLY A C 1
ATOM 1001 O O . GLY A 1 133 ? 8.730 -9.789 -20.119 1.00 81.69 133 GLY A O 1
ATOM 1002 N N . PRO A 1 134 ? 9.507 -10.921 -21.898 1.00 71.56 134 PRO A N 1
ATOM 1003 C CA . PRO A 1 134 ? 9.966 -12.059 -21.122 1.00 71.56 134 PRO A CA 1
ATOM 1004 C C . PRO A 1 134 ? 11.180 -11.661 -20.280 1.00 71.56 134 PRO A C 1
ATOM 1006 O O . PRO A 1 134 ? 12.226 -11.285 -20.794 1.00 71.56 134 PRO A O 1
ATOM 1009 N N . THR A 1 135 ? 11.061 -11.786 -18.965 1.00 66.12 135 THR A N 1
ATOM 1010 C CA . THR A 1 135 ? 12.222 -11.753 -18.076 1.00 66.12 135 THR A CA 1
ATOM 1011 C C . THR A 1 135 ? 12.819 -13.153 -18.060 1.00 66.12 135 THR A C 1
ATOM 1013 O O . THR A 1 135 ? 12.143 -14.099 -17.656 1.00 66.12 135 THR A O 1
ATOM 1016 N N . ALA A 1 136 ? 14.070 -13.299 -18.510 1.00 59.84 136 ALA A N 1
ATOM 1017 C CA . ALA A 1 136 ? 14.743 -14.598 -18.664 1.00 59.84 136 ALA A CA 1
ATOM 1018 C C . ALA A 1 136 ? 14.686 -15.483 -17.397 1.00 59.84 136 ALA A C 1
ATOM 1020 O O . ALA A 1 136 ? 14.717 -16.706 -17.496 1.00 59.84 136 ALA A O 1
ATOM 1021 N N . ALA A 1 137 ? 14.513 -14.871 -16.221 1.00 59.84 137 ALA A N 1
ATOM 1022 C CA . ALA A 1 137 ? 13.883 -15.485 -15.058 1.00 59.84 137 ALA A CA 1
ATOM 1023 C C . ALA A 1 137 ? 13.350 -14.375 -14.135 1.00 59.84 137 ALA A C 1
ATOM 1025 O O . ALA A 1 137 ? 14.121 -13.798 -13.367 1.00 59.84 137 ALA A O 1
ATOM 1026 N N . ALA A 1 138 ? 12.053 -14.044 -14.193 1.00 68.38 138 ALA A N 1
ATOM 1027 C CA . ALA A 1 138 ? 11.441 -13.227 -13.137 1.00 68.38 138 ALA A CA 1
ATOM 1028 C C . ALA A 1 138 ? 11.679 -13.933 -11.788 1.00 68.38 138 ALA A C 1
ATOM 1030 O O . ALA A 1 138 ? 11.158 -15.035 -11.593 1.00 68.38 138 ALA A O 1
ATOM 1031 N N . PRO A 1 139 ? 12.477 -13.353 -10.874 1.00 83.56 139 PRO A N 1
ATOM 1032 C CA . PRO A 1 139 ? 12.833 -14.013 -9.633 1.00 83.56 139 PRO A CA 1
ATOM 1033 C C . PRO A 1 139 ? 11.592 -14.160 -8.755 1.00 83.56 139 PRO A C 1
ATOM 1035 O O . PRO A 1 139 ? 10.725 -13.285 -8.711 1.00 83.56 139 PRO A O 1
ATOM 1038 N N . THR A 1 140 ? 11.537 -15.250 -7.999 1.00 91.19 140 THR A N 1
ATOM 1039 C CA . THR A 1 140 ? 10.667 -15.312 -6.828 1.00 91.19 140 THR A CA 1
ATOM 1040 C C . THR A 1 140 ? 11.343 -14.528 -5.710 1.00 91.19 140 THR A C 1
ATOM 1042 O O . THR A 1 140 ? 12.424 -14.900 -5.246 1.00 91.19 140 THR A O 1
ATOM 1045 N N . TRP A 1 141 ? 10.726 -13.429 -5.289 1.00 94.94 141 TRP A N 1
ATOM 1046 C CA . TRP A 1 141 ? 11.212 -12.610 -4.188 1.00 94.94 141 TRP A CA 1
ATOM 1047 C C . TRP A 1 141 ? 10.873 -13.274 -2.862 1.00 94.94 141 TRP A C 1
ATOM 1049 O O . TRP A 1 141 ? 9.753 -13.739 -2.665 1.00 94.94 141 TRP A O 1
ATOM 1059 N N . ARG A 1 142 ? 11.846 -13.316 -1.954 1.00 96.12 142 ARG A N 1
ATOM 1060 C CA . ARG A 1 142 ? 11.682 -13.822 -0.590 1.00 96.12 142 ARG A CA 1
ATOM 1061 C C . ARG A 1 142 ? 11.607 -12.624 0.344 1.00 96.12 142 ARG A C 1
ATOM 1063 O O . ARG A 1 142 ? 12.633 -12.005 0.613 1.00 96.12 142 ARG A O 1
ATOM 1070 N N . ILE A 1 143 ? 10.403 -12.287 0.789 1.00 96.12 143 ILE A N 1
ATOM 1071 C CA . ILE A 1 143 ? 10.154 -11.153 1.678 1.00 96.12 143 ILE A CA 1
ATOM 1072 C C . ILE A 1 143 ? 10.114 -11.681 3.109 1.00 96.12 143 ILE A C 1
ATOM 1074 O O . ILE A 1 143 ? 9.271 -12.515 3.437 1.00 96.12 143 ILE A O 1
ATOM 1078 N N . GLY A 1 144 ? 11.068 -11.250 3.933 1.00 95.12 144 GLY A N 1
ATOM 1079 C CA . GLY A 1 144 ? 11.111 -11.608 5.348 1.00 95.12 144 GLY A CA 1
ATOM 1080 C C . GLY A 1 144 ? 10.109 -10.789 6.153 1.00 95.12 144 GLY A C 1
ATOM 1081 O O . GLY A 1 144 ? 10.013 -9.579 5.962 1.00 95.12 144 GLY A O 1
ATOM 1082 N N . LEU A 1 145 ? 9.389 -11.452 7.051 1.00 93.44 145 LEU A N 1
ATOM 1083 C CA . LEU A 1 145 ? 8.532 -10.834 8.056 1.00 93.44 145 LEU A CA 1
ATOM 1084 C C . LEU A 1 145 ? 9.342 -10.719 9.349 1.00 93.44 145 LEU A C 1
ATOM 1086 O O . LEU A 1 145 ? 9.895 -11.714 9.822 1.00 93.44 145 LEU A O 1
ATOM 1090 N N . GLU A 1 146 ? 9.478 -9.506 9.879 1.00 88.50 146 GLU A N 1
ATOM 1091 C CA . GLU A 1 146 ? 10.315 -9.243 11.052 1.00 88.50 146 GLU A CA 1
ATOM 1092 C C . GLU A 1 146 ? 9.715 -9.850 12.328 1.00 88.50 146 GLU A C 1
ATOM 1094 O O . GLU A 1 146 ? 8.514 -9.756 12.581 1.00 88.50 146 GLU A O 1
ATOM 1099 N N . ASP A 1 147 ? 10.572 -10.450 13.152 1.00 84.75 147 ASP A N 1
ATOM 1100 C CA . ASP A 1 147 ? 10.254 -10.842 14.520 1.00 84.75 147 ASP A CA 1
ATOM 1101 C C . ASP A 1 147 ? 10.309 -9.612 15.433 1.00 84.75 147 ASP A C 1
ATOM 1103 O O . ASP A 1 147 ? 11.380 -9.108 15.773 1.00 84.75 147 ASP A O 1
ATOM 1107 N N . LEU A 1 148 ? 9.145 -9.142 15.878 1.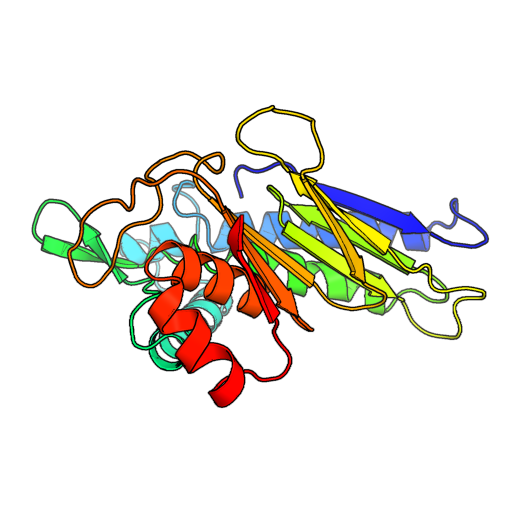00 80.06 148 LEU A N 1
ATOM 1108 C CA . LEU A 1 148 ? 9.069 -7.943 16.713 1.00 80.06 148 LEU A CA 1
ATOM 1109 C C . LEU A 1 148 ? 9.577 -8.151 18.148 1.00 80.06 148 LEU A C 1
ATOM 1111 O O . LEU A 1 148 ? 9.765 -7.173 18.870 1.00 80.06 148 LEU A O 1
ATOM 1115 N N . THR A 1 149 ? 9.799 -9.397 18.577 1.00 78.19 149 THR A N 1
ATOM 1116 C CA . THR A 1 149 ? 10.412 -9.693 19.882 1.00 78.19 149 THR A CA 1
ATOM 1117 C C . THR A 1 149 ? 11.935 -9.609 19.830 1.00 78.19 149 THR A C 1
ATOM 1119 O O . THR A 1 149 ? 12.576 -9.359 20.849 1.00 78.19 149 THR A O 1
ATOM 1122 N N . THR A 1 150 ? 12.513 -9.800 18.640 1.00 80.56 150 THR A N 1
ATOM 1123 C CA . THR A 1 150 ? 13.958 -9.838 18.414 1.00 80.56 150 THR A CA 1
ATOM 1124 C C . THR A 1 150 ? 14.300 -9.029 17.157 1.00 80.56 150 THR A C 1
ATOM 1126 O O . THR A 1 150 ? 14.374 -9.605 16.068 1.00 80.56 150 THR A O 1
ATOM 1129 N N . PRO A 1 151 ? 14.534 -7.706 17.283 1.00 75.25 151 PRO A N 1
ATOM 1130 C CA . PRO A 1 151 ? 14.808 -6.835 16.142 1.00 75.25 151 PRO A CA 1
ATOM 1131 C C . PRO A 1 151 ? 15.907 -7.385 15.227 1.00 75.25 151 PRO A C 1
ATOM 1133 O O . PRO A 1 151 ? 16.961 -7.825 15.693 1.00 75.25 151 PRO A O 1
ATOM 1136 N N . GLY A 1 152 ? 15.658 -7.363 13.918 1.00 78.56 152 GLY A N 1
ATOM 1137 C CA . GLY A 1 152 ? 16.577 -7.906 12.911 1.00 78.56 152 GLY A CA 1
ATOM 1138 C C . GLY A 1 152 ? 16.506 -9.425 12.692 1.00 78.56 152 GLY A C 1
ATOM 1139 O O . GLY A 1 152 ? 17.163 -9.929 11.778 1.00 78.56 152 GLY A O 1
ATOM 1140 N N . ARG A 1 153 ? 15.702 -10.170 13.463 1.00 88.25 153 ARG A N 1
ATOM 1141 C CA . ARG A 1 153 ? 15.388 -11.577 13.173 1.00 88.25 153 ARG A CA 1
ATOM 1142 C C . ARG A 1 153 ? 14.184 -11.665 12.234 1.00 88.25 153 ARG A C 1
ATOM 1144 O O . ARG A 1 153 ? 13.236 -10.898 12.337 1.00 88.25 153 ARG A O 1
ATOM 1151 N N . VAL A 1 154 ? 14.216 -12.633 11.322 1.00 91.62 154 VAL A N 1
ATOM 1152 C CA . VAL A 1 154 ? 13.088 -12.955 10.438 1.00 91.62 154 VAL A CA 1
ATOM 1153 C C . VAL A 1 154 ? 12.251 -14.055 11.091 1.00 91.62 154 VAL A C 1
ATOM 1155 O O . VAL A 1 154 ? 12.768 -15.148 11.332 1.00 91.62 154 VAL A O 1
ATOM 1158 N N . ALA A 1 155 ? 10.985 -13.761 11.392 1.00 91.62 155 ALA A N 1
ATOM 1159 C CA . ALA A 1 155 ? 10.023 -14.705 11.962 1.00 91.62 155 ALA A CA 1
ATOM 1160 C C . ALA A 1 155 ? 9.472 -15.673 10.905 1.00 91.62 155 ALA A C 1
ATOM 1162 O O . ALA A 1 155 ? 9.332 -16.863 11.176 1.00 91.62 155 ALA A O 1
ATOM 1163 N N . ASP A 1 156 ? 9.194 -15.168 9.702 1.00 93.69 156 ASP A N 1
ATOM 1164 C CA . ASP A 1 156 ? 8.664 -15.949 8.580 1.00 93.69 156 ASP A CA 1
ATOM 1165 C C . ASP A 1 156 ? 9.103 -15.347 7.233 1.00 93.69 156 ASP A C 1
ATOM 1167 O O . ASP A 1 156 ? 9.603 -14.224 7.172 1.00 93.69 156 ASP A O 1
ATOM 1171 N N . VAL A 1 157 ? 8.953 -16.084 6.133 1.00 95.94 157 VAL A N 1
ATOM 1172 C CA . VAL A 1 157 ? 9.310 -15.638 4.781 1.00 95.94 157 VAL A CA 1
ATOM 1173 C C . VAL A 1 157 ? 8.188 -15.953 3.805 1.00 95.94 157 VAL A C 1
ATOM 1175 O O . VAL A 1 157 ? 7.849 -17.112 3.572 1.00 95.94 157 VAL A O 1
ATOM 1178 N N . VAL A 1 158 ? 7.698 -14.925 3.113 1.00 95.88 158 VAL A N 1
ATOM 1179 C CA . VAL A 1 158 ? 6.726 -15.086 2.029 1.00 95.88 158 VAL A CA 1
ATOM 1180 C C . VAL A 1 158 ? 7.404 -14.998 0.665 1.00 95.88 158 VAL A C 1
ATOM 1182 O O . VAL A 1 158 ? 8.289 -14.176 0.430 1.00 95.88 158 VAL A O 1
ATOM 1185 N N . SER A 1 159 ? 6.997 -15.883 -0.244 1.00 95.94 159 SER A N 1
ATOM 1186 C CA . SER A 1 159 ? 7.503 -15.926 -1.617 1.00 95.94 159 SER A CA 1
ATOM 1187 C C . SER A 1 159 ? 6.524 -15.235 -2.561 1.00 95.94 159 SER A C 1
ATOM 1189 O O . SER A 1 159 ? 5.381 -15.670 -2.679 1.00 95.94 159 SER A O 1
ATOM 1191 N N . VAL A 1 160 ? 6.966 -14.174 -3.240 1.00 95.25 160 VAL A N 1
ATOM 1192 C CA . VAL A 1 160 ? 6.123 -13.355 -4.125 1.00 95.25 160 VAL A CA 1
ATOM 1193 C C . VAL A 1 160 ? 6.828 -13.155 -5.463 1.00 95.25 160 VAL A C 1
ATOM 1195 O O . VAL A 1 160 ? 7.977 -12.729 -5.514 1.00 95.25 160 VAL A O 1
ATOM 1198 N N . ARG A 1 161 ? 6.156 -13.477 -6.572 1.00 91.94 161 ARG A N 1
ATOM 1199 C CA .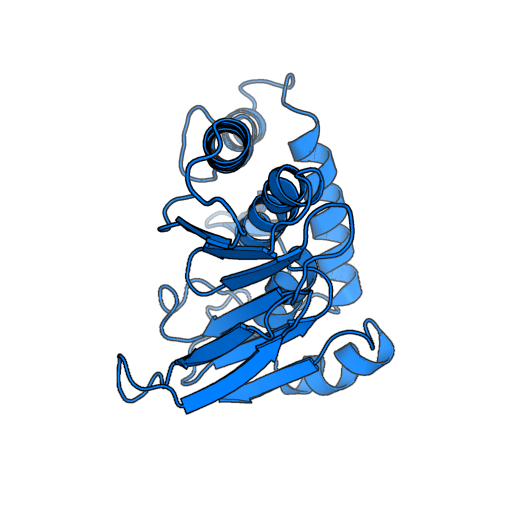 ARG A 1 161 ? 6.695 -13.239 -7.928 1.00 91.94 161 ARG A CA 1
ATOM 1200 C C . ARG A 1 161 ? 6.242 -11.894 -8.493 1.00 91.94 161 ARG A C 1
ATOM 1202 O O . ARG A 1 161 ? 7.023 -11.177 -9.107 1.00 91.94 161 ARG A O 1
ATOM 1209 N N . ARG A 1 162 ? 4.964 -11.585 -8.289 1.00 94.38 162 ARG A N 1
ATOM 1210 C CA . ARG A 1 162 ? 4.310 -10.313 -8.587 1.00 94.38 162 ARG A CA 1
ATOM 1211 C C . ARG A 1 162 ? 3.268 -10.078 -7.502 1.00 94.38 162 ARG A C 1
ATOM 1213 O O . ARG A 1 162 ? 2.588 -11.031 -7.127 1.00 94.38 162 ARG A O 1
ATOM 1220 N N . GLY A 1 163 ? 3.159 -8.847 -7.031 1.00 96.94 163 GLY A N 1
ATOM 1221 C CA . GLY A 1 163 ? 2.210 -8.456 -5.999 1.00 96.94 163 GLY A CA 1
ATOM 1222 C C . GLY A 1 163 ? 2.900 -7.669 -4.901 1.00 96.94 163 GLY A C 1
ATOM 1223 O O . GLY A 1 163 ? 3.956 -7.075 -5.115 1.00 96.94 163 GLY A O 1
ATOM 1224 N N . ALA A 1 164 ? 2.307 -7.683 -3.721 1.00 98.00 164 ALA A N 1
ATOM 1225 C CA . ALA A 1 164 ? 2.698 -6.836 -2.621 1.00 98.00 164 ALA A CA 1
ATOM 1226 C C . ALA A 1 164 ? 2.590 -7.543 -1.272 1.00 98.00 164 ALA A C 1
ATOM 1228 O O . ALA A 1 164 ? 1.854 -8.519 -1.108 1.00 98.00 164 ALA A O 1
ATOM 1229 N N . VAL A 1 165 ? 3.344 -7.018 -0.313 1.00 98.19 165 VAL A N 1
ATOM 1230 C CA . VAL A 1 165 ? 3.337 -7.395 1.097 1.00 98.19 165 VAL A CA 1
ATOM 1231 C C . VAL A 1 165 ? 3.302 -6.099 1.893 1.00 98.19 165 VAL A C 1
ATOM 1233 O O . VAL A 1 165 ? 4.209 -5.284 1.749 1.00 98.19 165 VAL A O 1
ATOM 1236 N N . ALA A 1 166 ? 2.284 -5.909 2.721 1.00 96.50 166 ALA A N 1
ATOM 1237 C CA . ALA A 1 166 ? 2.193 -4.761 3.617 1.00 96.50 166 ALA A CA 1
ATOM 1238 C C . ALA A 1 166 ? 2.058 -5.226 5.060 1.00 96.50 166 ALA A C 1
ATOM 1240 O O . ALA A 1 166 ? 1.448 -6.266 5.318 1.00 96.50 166 ALA A O 1
ATOM 1241 N N . THR A 1 167 ? 2.637 -4.476 5.996 1.00 94.50 167 THR A N 1
ATOM 1242 C CA . THR A 1 167 ? 2.640 -4.854 7.414 1.00 94.50 167 THR A CA 1
ATOM 1243 C C . THR A 1 167 ? 2.272 -3.681 8.310 1.00 94.50 167 THR A C 1
ATOM 1245 O O . THR A 1 167 ? 2.858 -2.605 8.236 1.00 94.50 167 THR A O 1
ATOM 1248 N N . SER A 1 168 ? 1.333 -3.925 9.220 1.00 92.81 168 SER A N 1
ATOM 1249 C CA . SER A 1 168 ? 1.022 -3.050 10.351 1.00 92.81 168 SER A CA 1
ATOM 1250 C C . SER A 1 168 ? 1.379 -3.761 11.651 1.00 92.81 168 SER A C 1
ATOM 1252 O O . SER A 1 168 ? 1.251 -4.976 11.754 1.00 92.81 168 SER A O 1
ATOM 1254 N N . GLY A 1 169 ? 1.871 -3.045 12.659 1.00 88.50 169 GLY A N 1
ATOM 1255 C CA . GLY A 1 169 ? 2.299 -3.699 13.893 1.00 88.50 169 GLY A CA 1
ATOM 1256 C C . GLY A 1 169 ? 2.911 -2.768 14.921 1.00 88.50 169 GLY A C 1
ATOM 1257 O O . GLY A 1 169 ? 3.084 -1.573 14.681 1.00 88.50 169 GLY A O 1
ATOM 1258 N N . ALA A 1 170 ? 3.286 -3.339 16.065 1.00 82.31 170 ALA A N 1
ATOM 1259 C CA . ALA A 1 170 ? 3.788 -2.589 17.216 1.00 82.31 170 ALA A CA 1
ATOM 1260 C C . ALA A 1 170 ? 5.101 -1.826 16.945 1.00 82.31 170 ALA A C 1
ATOM 1262 O O . ALA A 1 170 ? 5.331 -0.767 17.531 1.00 82.31 170 ALA A O 1
ATOM 1263 N N . ALA A 1 171 ? 5.953 -2.342 16.052 1.00 69.69 171 ALA A N 1
ATOM 1264 C CA . ALA A 1 171 ? 7.228 -1.716 15.696 1.00 69.69 171 ALA A CA 1
ATOM 1265 C C . ALA A 1 171 ? 7.076 -0.523 14.738 1.00 69.69 171 ALA A C 1
ATOM 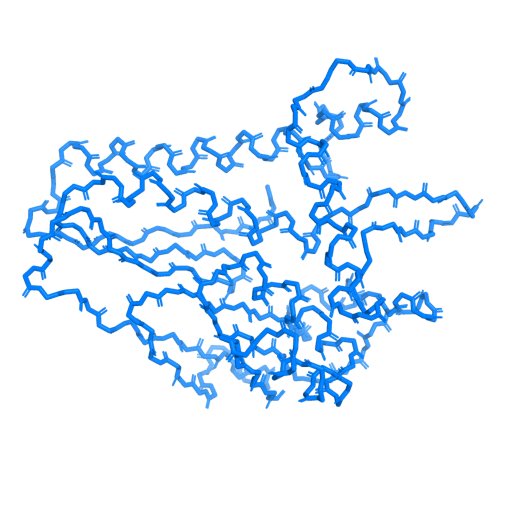1267 O O . ALA A 1 171 ? 7.913 0.383 14.729 1.00 69.69 171 ALA A O 1
ATOM 1268 N N . ALA A 1 172 ? 5.986 -0.470 13.967 1.00 64.12 172 ALA A N 1
ATOM 1269 C CA . ALA A 1 172 ? 5.663 0.688 13.151 1.00 64.12 172 ALA A CA 1
ATOM 1270 C C . ALA A 1 172 ? 5.172 1.800 14.087 1.00 64.12 172 ALA A C 1
ATOM 1272 O O . ALA A 1 172 ? 4.037 1.752 14.546 1.00 64.12 172 ALA A O 1
ATOM 1273 N N . ARG A 1 173 ? 6.041 2.767 14.430 1.00 60.53 173 ARG A N 1
ATOM 1274 C CA . ARG A 1 173 ? 5.722 3.996 15.199 1.00 60.53 173 ARG A CA 1
ATOM 1275 C C . ARG A 1 173 ? 4.596 3.777 16.229 1.00 60.53 173 ARG A C 1
ATOM 1277 O O . ARG A 1 173 ? 3.487 4.265 16.021 1.00 60.53 173 ARG A O 1
ATOM 1284 N N . GLY A 1 174 ? 4.837 2.952 17.251 1.00 49.69 174 GLY A N 1
ATOM 1285 C CA . GLY A 1 174 ? 3.792 2.411 18.134 1.00 49.69 174 GLY A CA 1
ATOM 1286 C C . GLY A 1 174 ? 2.680 3.406 18.519 1.00 49.69 174 GLY A C 1
ATOM 1287 O O . GLY A 1 174 ? 2.948 4.561 18.842 1.00 49.69 174 GLY A O 1
ATOM 1288 N N . GLY A 1 175 ? 1.421 2.954 18.462 1.00 58.66 175 GLY A N 1
ATOM 1289 C CA . GLY A 1 175 ? 0.238 3.742 18.846 1.00 58.66 175 GLY A CA 1
ATOM 1290 C C . GLY A 1 175 ? -0.288 4.739 17.801 1.00 58.66 175 GLY A C 1
ATOM 1291 O O . GLY A 1 175 ? -1.195 5.507 18.111 1.00 58.66 175 GLY A O 1
ATOM 1292 N N . HIS A 1 176 ? 0.243 4.748 16.573 1.00 77.38 176 HIS A N 1
ATOM 1293 C CA . HIS A 1 176 ? -0.233 5.642 15.504 1.00 77.38 176 HIS A CA 1
ATOM 1294 C C . HIS A 1 176 ? -1.529 5.171 14.813 1.00 77.38 176 HIS A C 1
ATOM 1296 O O . HIS A 1 176 ? -2.197 5.974 14.153 1.00 77.38 176 HIS A O 1
ATOM 1302 N N . VAL A 1 177 ? -1.886 3.888 14.952 1.00 87.50 177 VAL A N 1
ATOM 1303 C CA . VAL A 1 177 ? -3.162 3.341 14.473 1.00 87.50 177 VAL A CA 1
ATOM 1304 C C . VAL A 1 177 ? -4.208 3.474 15.574 1.00 87.50 177 VAL A C 1
ATOM 1306 O O . VAL A 1 177 ? -3.996 3.054 16.712 1.00 87.50 177 VAL A O 1
ATOM 1309 N N . VAL A 1 178 ? -5.344 4.063 15.218 1.00 89.62 178 VAL A N 1
ATOM 1310 C CA . VAL A 1 178 ? -6.488 4.307 16.098 1.00 89.62 178 VAL A CA 1
ATOM 1311 C C . VAL A 1 178 ? -7.633 3.419 15.637 1.00 89.62 178 VAL A C 1
ATOM 1313 O O . VAL A 1 178 ? -7.920 3.394 14.444 1.00 89.62 178 VAL A O 1
ATOM 1316 N N . ASP A 1 179 ? -8.294 2.726 16.564 1.00 92.50 179 ASP A N 1
ATOM 1317 C CA . ASP A 1 179 ? -9.523 1.990 16.260 1.00 92.50 179 ASP A CA 1
ATOM 1318 C C . ASP A 1 179 ? -10.642 3.004 15.959 1.00 92.50 179 ASP A C 1
ATOM 1320 O O . ASP A 1 179 ? -11.046 3.745 16.868 1.00 92.50 179 ASP A O 1
ATOM 1324 N N . PRO A 1 180 ? -11.177 3.057 14.724 1.00 91.31 180 PRO A N 1
ATOM 1325 C CA . PRO A 1 180 ? -12.162 4.067 14.350 1.00 91.31 180 PRO A CA 1
ATOM 1326 C C . PRO A 1 180 ? -13.509 3.935 15.071 1.00 91.31 180 PRO A C 1
ATOM 1328 O O . PRO A 1 180 ? -14.295 4.883 15.072 1.00 91.31 180 PRO A O 1
ATOM 1331 N N . ARG A 1 181 ? -13.787 2.782 15.692 1.00 90.31 181 ARG A N 1
ATOM 1332 C CA . ARG A 1 181 ? -15.013 2.519 16.462 1.00 90.31 181 ARG A CA 1
ATOM 1333 C C . ARG A 1 181 ? -14.940 3.130 17.858 1.00 90.31 181 ARG A C 1
ATOM 1335 O O . ARG A 1 181 ? -15.960 3.529 18.411 1.00 90.31 181 ARG A O 1
ATOM 1342 N N . THR A 1 182 ? -13.739 3.194 18.435 1.00 89.69 182 THR A N 1
ATOM 1343 C CA . THR A 1 182 ? -13.530 3.645 19.822 1.00 89.69 182 THR A CA 1
ATOM 1344 C C . THR A 1 182 ? -12.800 4.983 19.926 1.00 89.69 182 THR A C 1
ATOM 1346 O O . THR A 1 182 ? -12.830 5.616 20.981 1.00 89.69 182 THR A O 1
ATOM 1349 N N . GLY A 1 183 ? -12.116 5.406 18.860 1.00 88.19 183 GLY A N 1
ATOM 1350 C CA . GLY A 1 183 ? -11.241 6.576 18.854 1.00 88.19 183 GLY A CA 1
ATOM 1351 C C . GLY A 1 183 ? -9.969 6.398 19.690 1.00 88.19 183 GLY A C 1
ATOM 1352 O O . GLY A 1 183 ? -9.277 7.381 19.957 1.00 88.19 183 GLY A O 1
ATOM 1353 N N . ARG A 1 184 ? -9.652 5.173 20.132 1.00 89.06 184 ARG A N 1
ATOM 1354 C CA . ARG A 1 184 ? -8.489 4.884 20.982 1.00 89.06 184 ARG A CA 1
ATOM 1355 C C . ARG A 1 184 ? -7.342 4.261 20.180 1.00 89.06 184 ARG A C 1
ATOM 1357 O O . ARG A 1 184 ? -7.604 3.478 19.267 1.00 89.06 184 ARG A O 1
ATOM 1364 N N . PRO A 1 185 ? -6.077 4.563 20.526 1.00 90.75 185 PRO A N 1
ATOM 1365 C CA . PRO A 1 185 ? -4.928 3.872 19.954 1.00 90.75 185 PRO A CA 1
ATOM 1366 C C . PRO A 1 185 ? -4.998 2.361 20.180 1.00 90.75 185 PRO A C 1
ATOM 1368 O O . PRO A 1 185 ? -5.327 1.907 21.279 1.00 90.75 185 PRO A O 1
ATOM 1371 N N . VAL A 1 186 ? -4.635 1.590 19.159 1.00 90.75 186 VAL A N 1
ATOM 1372 C CA . VAL A 1 186 ? -4.490 0.136 19.263 1.00 90.75 186 VAL A CA 1
ATOM 1373 C C . VAL A 1 186 ? -3.109 -0.179 19.832 1.00 90.75 186 VAL A C 1
ATOM 1375 O O . VAL A 1 186 ? -2.088 0.135 19.217 1.00 90.75 186 VAL A O 1
ATOM 1378 N N . VAL A 1 187 ? -3.074 -0.799 21.014 1.00 89.12 187 VAL A N 1
ATOM 1379 C CA . VAL A 1 187 ? -1.837 -1.169 21.719 1.00 89.12 187 VAL A CA 1
ATOM 1380 C C . VAL A 1 187 ? -1.862 -2.664 22.017 1.00 89.12 187 VAL A C 1
ATOM 1382 O O . VAL A 1 187 ? -2.583 -3.117 22.902 1.00 89.12 187 VAL A O 1
ATOM 1385 N N . ARG A 1 188 ? -1.074 -3.431 21.263 1.00 87.06 188 ARG A N 1
ATOM 1386 C CA . ARG A 1 188 ? -0.918 -4.885 21.400 1.00 87.06 188 ARG A CA 1
ATOM 1387 C C . ARG A 1 188 ? 0.453 -5.319 20.857 1.00 87.06 188 ARG A C 1
ATOM 1389 O O . ARG A 1 188 ? 1.018 -4.572 20.056 1.00 87.06 188 ARG A O 1
ATOM 1396 N N . PRO A 1 189 ? 1.013 -6.467 21.278 1.00 88.38 189 PRO A N 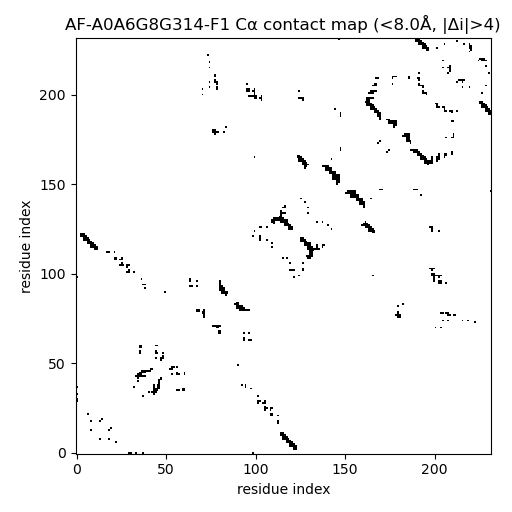1
ATOM 1397 C CA . PRO A 1 189 ? 2.215 -7.018 20.657 1.00 88.38 189 PRO A CA 1
ATOM 1398 C C . PRO A 1 189 ? 1.913 -7.575 19.256 1.00 88.38 189 PRO A C 1
ATOM 1400 O O . PRO A 1 189 ? 0.752 -7.778 18.899 1.00 88.38 189 PRO A O 1
ATOM 1403 N N . GLY A 1 190 ? 2.970 -7.845 18.490 1.00 89.81 190 GLY A N 1
ATOM 1404 C CA . GLY A 1 190 ? 2.864 -8.541 17.208 1.00 89.81 190 GLY A CA 1
ATOM 1405 C C . GLY A 1 190 ? 2.629 -7.638 15.998 1.00 89.81 190 GLY A C 1
ATOM 1406 O O . GLY A 1 190 ? 2.760 -6.408 16.067 1.00 89.81 190 GLY A O 1
ATOM 1407 N N . SER A 1 191 ? 2.295 -8.268 14.877 1.00 92.62 191 SER A N 1
ATOM 1408 C CA . SER A 1 191 ? 2.028 -7.616 13.595 1.00 92.62 191 SER A CA 1
ATOM 1409 C C . SER A 1 191 ? 0.952 -8.337 12.787 1.00 92.62 191 SER A C 1
ATOM 1411 O O . SER A 1 191 ? 0.588 -9.488 13.031 1.00 92.62 191 SER A O 1
ATOM 1413 N N . THR A 1 192 ? 0.409 -7.619 11.815 1.00 95.12 192 THR A N 1
ATOM 1414 C CA . THR A 1 192 ? -0.509 -8.115 10.801 1.00 95.12 192 THR A CA 1
ATOM 1415 C C . THR A 1 192 ? 0.079 -7.814 9.436 1.00 95.12 192 THR A C 1
ATOM 1417 O O . THR A 1 192 ? 0.274 -6.657 9.058 1.00 95.12 192 THR A O 1
ATOM 1420 N N . THR A 1 193 ? 0.372 -8.873 8.693 1.00 96.88 193 THR A N 1
ATOM 1421 C CA . THR A 1 193 ? 0.914 -8.800 7.342 1.00 96.88 193 THR A CA 1
ATOM 1422 C C . THR A 1 193 ? -0.133 -9.267 6.349 1.00 96.88 193 THR A C 1
ATOM 1424 O O . THR A 1 193 ? -0.710 -10.342 6.504 1.00 96.88 193 THR A O 1
ATOM 1427 N N . VAL A 1 194 ? -0.347 -8.493 5.290 1.00 98.12 194 VAL A N 1
ATOM 1428 C CA . VAL A 1 194 ? -1.229 -8.871 4.187 1.00 98.12 194 VAL A CA 1
ATOM 1429 C C . VAL A 1 194 ? -0.418 -9.009 2.909 1.00 98.12 194 VAL A C 1
ATOM 1431 O O . VAL A 1 194 ? 0.378 -8.141 2.558 1.00 98.12 194 VAL A O 1
ATOM 1434 N N . ILE A 1 195 ? -0.626 -10.127 2.218 1.00 98.50 195 ILE A N 1
ATOM 1435 C CA . ILE A 1 195 ? -0.022 -10.444 0.926 1.00 98.50 195 ILE A CA 1
ATOM 1436 C C . ILE A 1 195 ? -1.126 -10.418 -0.123 1.00 98.50 195 ILE A C 1
ATOM 1438 O O . ILE A 1 195 ? -2.157 -11.058 0.076 1.00 98.50 195 ILE A O 1
ATOM 1442 N N . GLY A 1 196 ? -0.912 -9.735 -1.243 1.00 98.06 196 GLY A N 1
ATOM 1443 C CA . GLY A 1 196 ? -1.923 -9.637 -2.295 1.00 98.06 196 GLY A CA 1
ATOM 1444 C C . GLY A 1 196 ? -1.392 -9.086 -3.616 1.00 98.06 196 GLY A C 1
ATOM 1445 O O . GLY A 1 196 ? -0.190 -8.867 -3.755 1.00 98.06 196 GLY A O 1
ATOM 1446 N N . PRO A 1 197 ? -2.264 -8.891 -4.615 1.00 97.44 197 PRO A N 1
ATOM 1447 C CA . PRO A 1 197 ? -1.867 -8.417 -5.940 1.00 97.44 197 PRO A CA 1
ATOM 1448 C C . PRO A 1 197 ? -1.507 -6.926 -5.987 1.00 97.44 197 PRO A C 1
ATOM 1450 O O . PRO A 1 197 ? -0.698 -6.538 -6.826 1.00 97.44 197 PRO A O 1
ATOM 1453 N N . ASP A 1 198 ? -2.081 -6.109 -5.103 1.00 97.19 198 ASP A N 1
ATOM 1454 C CA . ASP A 1 198 ? -1.923 -4.653 -5.096 1.00 97.19 198 ASP A CA 1
ATOM 1455 C C . ASP A 1 198 ? -1.544 -4.142 -3.697 1.00 97.19 198 ASP A C 1
ATOM 1457 O O . ASP A 1 198 ? -2.075 -4.609 -2.685 1.00 97.19 198 ASP A O 1
ATOM 1461 N N . LEU A 1 199 ? -0.590 -3.205 -3.652 1.00 97.69 199 LEU A N 1
ATOM 1462 C CA . LEU A 1 199 ? 0.004 -2.737 -2.402 1.00 97.69 199 LEU A CA 1
ATOM 1463 C C . LEU A 1 199 ? -0.904 -1.779 -1.628 1.00 97.69 199 LEU A C 1
ATOM 1465 O O . LEU A 1 199 ? -0.903 -1.831 -0.401 1.00 97.69 199 LEU A O 1
ATOM 1469 N N . LEU A 1 200 ? -1.685 -0.943 -2.316 1.00 97.50 200 LEU A N 1
ATOM 1470 C CA . LEU A 1 200 ? -2.648 -0.049 -1.674 1.00 97.50 200 LEU A CA 1
ATOM 1471 C C . LEU A 1 200 ? -3.603 -0.865 -0.794 1.00 97.50 200 LEU A C 1
ATOM 1473 O O . LEU A 1 200 ? -3.737 -0.600 0.400 1.00 97.50 200 LEU A O 1
ATOM 1477 N N . TRP A 1 201 ? -4.227 -1.889 -1.370 1.00 98.12 201 TRP A N 1
ATOM 1478 C CA . TRP A 1 201 ? -5.210 -2.686 -0.641 1.00 98.12 201 TRP A CA 1
ATOM 1479 C C . TRP A 1 201 ? -4.566 -3.591 0.406 1.00 98.12 201 TRP A C 1
ATOM 1481 O O . TRP A 1 201 ? -5.158 -3.812 1.459 1.00 98.12 201 TRP A O 1
ATOM 1491 N N . ALA A 1 202 ? -3.344 -4.076 0.168 1.00 98.19 202 ALA A N 1
ATOM 1492 C CA . ALA A 1 202 ? -2.604 -4.800 1.195 1.00 98.19 202 ALA A CA 1
ATOM 1493 C C . ALA A 1 202 ? -2.342 -3.914 2.430 1.00 98.19 202 ALA A C 1
ATOM 1495 O O . ALA A 1 202 ? -2.537 -4.381 3.548 1.00 98.19 202 ALA A O 1
ATOM 1496 N N . ASP A 1 203 ? -1.957 -2.645 2.249 1.00 96.38 203 ASP A N 1
ATOM 1497 C CA . ASP A 1 203 ? -1.697 -1.683 3.340 1.00 96.38 203 ASP A CA 1
ATOM 1498 C C . ASP A 1 203 ? -2.984 -1.346 4.118 1.00 96.38 203 ASP A C 1
ATOM 1500 O O . ASP A 1 203 ? -3.007 -1.384 5.355 1.00 96.38 203 ASP A O 1
ATOM 1504 N N . VAL A 1 204 ? -4.096 -1.139 3.399 1.00 97.62 204 VAL A N 1
ATOM 1505 C CA . VAL A 1 204 ? -5.434 -0.946 3.986 1.00 97.62 204 VAL A CA 1
ATOM 1506 C C . VAL A 1 204 ? -5.841 -2.150 4.837 1.00 97.62 204 VAL A C 1
ATOM 1508 O O . VAL A 1 204 ? -6.186 -1.991 6.011 1.00 97.62 204 VAL A O 1
ATOM 1511 N N . TRP A 1 205 ? -5.766 -3.363 4.283 1.00 98.12 205 TRP A N 1
ATOM 1512 C CA . TRP A 1 205 ? -6.150 -4.579 4.998 1.00 98.12 205 TRP A CA 1
ATOM 1513 C C . TRP A 1 205 ? -5.209 -4.906 6.156 1.00 98.12 205 TRP A C 1
ATOM 1515 O O . TRP A 1 205 ? -5.675 -5.367 7.197 1.00 98.12 205 TRP A O 1
ATOM 1525 N N . ALA A 1 206 ? -3.908 -4.635 6.027 1.00 96.62 206 ALA A N 1
ATOM 1526 C CA . ALA A 1 206 ? -2.956 -4.794 7.123 1.00 96.62 206 ALA A CA 1
ATOM 1527 C C . ALA A 1 206 ? -3.297 -3.851 8.284 1.00 96.62 206 ALA A C 1
ATOM 1529 O O . ALA A 1 206 ? -3.306 -4.288 9.438 1.00 96.62 206 ALA A O 1
ATOM 1530 N N . THR A 1 207 ? -3.651 -2.597 7.978 1.00 95.62 207 THR A N 1
ATOM 1531 C CA . THR A 1 207 ? -4.091 -1.605 8.969 1.00 95.62 207 THR A CA 1
ATOM 1532 C C . THR A 1 207 ? -5.404 -2.020 9.635 1.00 95.62 207 THR A C 1
ATOM 1534 O O . THR A 1 207 ? -5.501 -2.001 10.861 1.00 95.62 207 THR A O 1
ATOM 1537 N N . ALA A 1 208 ? -6.400 -2.454 8.858 1.00 97.06 208 ALA A N 1
ATOM 1538 C CA . ALA A 1 208 ? -7.672 -2.944 9.390 1.00 97.06 208 ALA A CA 1
ATOM 1539 C C . ALA A 1 208 ? -7.483 -4.188 10.277 1.00 97.06 208 ALA A C 1
ATOM 1541 O O . ALA A 1 208 ? -8.061 -4.276 11.359 1.00 97.06 208 ALA A O 1
ATOM 1542 N N . ALA A 1 209 ? -6.623 -5.124 9.868 1.00 97.31 209 ALA A N 1
ATOM 1543 C CA . ALA A 1 209 ? -6.321 -6.321 10.648 1.00 97.31 209 ALA A CA 1
ATOM 1544 C C . ALA A 1 209 ? -5.579 -5.982 11.942 1.00 97.31 209 ALA A C 1
ATOM 1546 O O . ALA A 1 209 ? -5.742 -6.675 12.944 1.00 97.31 209 ALA A O 1
ATOM 1547 N N . TRP A 1 210 ? -4.770 -4.919 11.941 1.00 95.50 210 TRP A N 1
ATOM 1548 C CA . TRP A 1 210 ? -4.120 -4.450 13.159 1.00 95.50 210 TRP A CA 1
ATOM 1549 C C . TRP A 1 210 ? -5.145 -3.985 14.195 1.00 95.50 210 TRP A C 1
ATOM 1551 O O . TRP A 1 210 ? -4.970 -4.259 15.382 1.00 95.50 210 TRP A O 1
ATOM 1561 N N . VAL A 1 211 ? -6.226 -3.336 13.743 1.00 95.75 211 VAL A N 1
ATOM 1562 C CA . VAL A 1 211 ? -7.361 -2.943 14.590 1.00 95.75 211 VAL A CA 1
ATOM 1563 C C . VAL A 1 211 ? -8.115 -4.168 15.105 1.00 95.75 211 VAL A C 1
ATOM 1565 O O . VAL A 1 211 ? -8.362 -4.268 16.306 1.00 95.75 211 VAL A O 1
ATOM 1568 N N . ASP A 1 212 ? -8.476 -5.096 14.217 1.00 97.00 212 ASP A N 1
ATOM 1569 C CA . ASP A 1 212 ? -9.283 -6.269 14.561 1.00 97.00 212 ASP A CA 1
ATOM 1570 C C . ASP A 1 212 ? -8.965 -7.460 13.632 1.00 97.00 212 ASP A C 1
ATOM 1572 O O . ASP A 1 212 ? -9.548 -7.588 12.549 1.00 97.00 212 ASP A O 1
ATOM 1576 N N . PRO A 1 213 ? -8.020 -8.344 14.005 1.00 96.88 213 PRO A N 1
ATOM 1577 C CA . PRO A 1 213 ? -7.578 -9.412 13.112 1.00 96.88 213 PRO A CA 1
ATOM 1578 C C . PRO A 1 213 ? -8.635 -10.501 12.938 1.00 96.88 213 PRO A C 1
ATOM 1580 O O . PRO A 1 213 ? -8.676 -11.129 11.886 1.00 96.88 213 PRO A O 1
ATOM 1583 N N . GLU A 1 214 ? -9.481 -10.734 13.944 1.00 97.31 214 GLU A N 1
ATOM 1584 C CA . GLU A 1 214 ? -10.535 -11.748 13.887 1.00 97.31 214 GLU A CA 1
ATOM 1585 C C . GLU A 1 214 ? -11.619 -11.313 12.903 1.00 97.31 214 GLU A C 1
ATOM 1587 O O . GLU A 1 214 ? -12.026 -12.091 12.036 1.00 97.31 214 GLU A O 1
ATOM 1592 N N . ARG A 1 215 ? -12.026 -10.037 12.965 1.00 97.75 215 ARG A N 1
ATOM 1593 C CA . ARG A 1 215 ? -12.979 -9.478 12.005 1.00 97.75 215 ARG A CA 1
ATOM 1594 C C . ARG A 1 215 ? -12.421 -9.491 10.585 1.00 97.75 215 ARG A C 1
ATOM 1596 O O . ARG A 1 215 ? -13.141 -9.888 9.670 1.00 97.75 215 ARG A O 1
ATOM 1603 N N . VAL A 1 216 ? -11.155 -9.117 10.387 1.00 98.38 216 VAL A N 1
ATOM 1604 C CA . VAL A 1 216 ? -10.544 -9.165 9.048 1.00 98.38 216 VAL A CA 1
ATOM 1605 C C . VAL A 1 216 ? -10.366 -10.596 8.546 1.00 98.38 216 VAL A C 1
ATOM 1607 O O . VAL A 1 216 ? -10.627 -10.842 7.374 1.00 98.38 216 VAL A O 1
ATOM 1610 N N . ALA A 1 217 ? -10.006 -11.559 9.397 1.00 98.06 217 ALA A N 1
ATOM 1611 C CA . ALA A 1 217 ? -9.912 -12.963 8.994 1.00 98.06 217 ALA A CA 1
ATOM 1612 C C . ALA A 1 217 ? -11.249 -13.518 8.463 1.00 98.06 217 ALA A C 1
ATOM 1614 O O . ALA A 1 217 ? -11.239 -14.367 7.573 1.00 98.06 217 ALA A O 1
ATOM 1615 N N . ALA A 1 218 ? -12.382 -13.017 8.968 1.00 97.75 218 ALA A N 1
ATOM 1616 C CA . ALA A 1 218 ? -13.710 -13.354 8.459 1.00 97.75 218 ALA A CA 1
ATOM 1617 C C . ALA A 1 218 ? -14.074 -12.595 7.167 1.00 97.75 218 ALA A C 1
ATOM 1619 O O . ALA A 1 218 ? -14.621 -13.191 6.246 1.00 97.75 218 ALA A O 1
ATOM 1620 N N . LEU A 1 219 ? -13.774 -11.292 7.085 1.00 97.56 219 LEU A N 1
ATOM 1621 C CA . LEU A 1 219 ? -14.177 -10.439 5.956 1.00 97.56 219 LEU A CA 1
ATOM 1622 C C . LEU A 1 219 ? -13.306 -10.606 4.706 1.00 97.56 219 LEU A C 1
ATOM 1624 O O . LEU A 1 219 ? -13.824 -10.586 3.590 1.00 97.56 219 LEU A O 1
ATOM 1628 N N . LEU A 1 220 ? -11.988 -10.731 4.880 1.00 98.12 220 LEU A N 1
ATOM 1629 C CA . LEU A 1 220 ? -11.016 -10.679 3.786 1.00 98.12 220 LEU A CA 1
ATOM 1630 C C . LEU A 1 220 ? -11.285 -11.735 2.700 1.00 98.12 220 LEU A C 1
ATOM 1632 O O . LEU A 1 220 ? -11.307 -11.357 1.531 1.00 98.12 220 LEU A O 1
ATOM 1636 N N . PRO A 1 221 ? -11.557 -13.019 3.023 1.00 97.56 221 PRO A N 1
ATOM 1637 C CA . PRO A 1 221 ? -11.825 -14.025 1.995 1.00 97.56 221 PRO A CA 1
ATOM 1638 C C . PRO A 1 221 ? -13.104 -13.758 1.192 1.00 97.56 221 PRO A C 1
ATOM 1640 O O . PRO A 1 221 ? -13.187 -14.159 0.035 1.00 97.56 221 PRO A O 1
ATOM 1643 N N . GLU A 1 222 ? -14.100 -13.099 1.792 1.00 97.00 222 GLU A N 1
ATOM 1644 C CA . GLU A 1 222 ? -15.371 -12.780 1.132 1.00 97.00 222 GLU A CA 1
ATOM 1645 C C . GLU A 1 222 ? -15.261 -11.536 0.246 1.00 97.00 222 GLU A C 1
ATOM 1647 O O . GLU A 1 222 ? -15.818 -11.499 -0.851 1.00 97.00 222 GLU A O 1
ATOM 1652 N N . ARG A 1 223 ? -14.558 -10.506 0.727 1.00 96.94 223 ARG A N 1
ATOM 1653 C CA . ARG A 1 223 ? -14.474 -9.194 0.071 1.00 96.94 223 ARG A CA 1
ATOM 1654 C C . ARG A 1 223 ? -13.341 -9.109 -0.943 1.00 96.94 223 ARG A C 1
ATOM 1656 O O . ARG A 1 223 ? -13.505 -8.484 -1.984 1.00 96.94 223 ARG A O 1
ATOM 1663 N N . ASP A 1 224 ? -12.214 -9.743 -0.644 1.00 97.06 224 ASP A N 1
ATOM 1664 C CA . ASP A 1 224 ? -10.957 -9.598 -1.372 1.00 97.06 224 ASP A CA 1
ATOM 1665 C C . ASP A 1 224 ? -10.187 -10.945 -1.390 1.00 97.06 224 ASP A C 1
ATOM 1667 O O . ASP A 1 224 ? -9.079 -11.057 -0.859 1.00 97.06 224 ASP A O 1
ATOM 1671 N N . PRO A 1 225 ? -10.727 -12.000 -2.039 1.00 96.94 225 PRO A N 1
ATOM 1672 C CA . PRO A 1 225 ? -10.174 -13.366 -2.003 1.00 96.94 225 PRO A CA 1
ATOM 1673 C C . PRO A 1 225 ? -8.758 -13.508 -2.590 1.00 96.94 225 PRO A C 1
ATOM 1675 O O . PRO A 1 225 ? -8.116 -14.545 -2.425 1.00 96.94 225 PRO A O 1
ATOM 1678 N N . GLY A 1 226 ? -8.257 -12.487 -3.292 1.00 97.19 226 GLY A N 1
ATOM 1679 C CA . GLY A 1 226 ? -6.877 -12.426 -3.783 1.00 97.19 226 GLY A CA 1
ATOM 1680 C C . GLY A 1 226 ? -5.840 -12.082 -2.707 1.00 97.19 226 GLY A C 1
ATOM 1681 O O . GLY A 1 226 ? -4.643 -12.091 -3.003 1.00 97.19 226 GLY A O 1
ATOM 1682 N N . TYR A 1 227 ? -6.278 -11.769 -1.487 1.00 98.38 227 TYR A N 1
ATOM 1683 C CA . TYR A 1 227 ? -5.432 -11.334 -0.383 1.00 98.38 227 TYR A CA 1
ATOM 1684 C C . TYR A 1 227 ? -5.389 -12.384 0.725 1.00 98.38 227 TYR A C 1
ATOM 1686 O O . TYR A 1 227 ? -6.350 -13.105 0.988 1.00 98.38 227 TYR A O 1
ATOM 1694 N N . ARG A 1 228 ? -4.246 -12.460 1.404 1.00 97.81 228 ARG A N 1
ATOM 1695 C CA . ARG A 1 228 ? -3.997 -13.399 2.498 1.00 97.81 228 ARG A CA 1
ATOM 1696 C C . ARG A 1 228 ? -3.431 -12.662 3.699 1.00 97.81 228 ARG A C 1
ATOM 1698 O O . ARG A 1 228 ? -2.433 -11.959 3.566 1.00 97.81 228 ARG A O 1
ATOM 1705 N N . LEU A 1 229 ? -4.035 -12.890 4.861 1.00 98.19 229 LEU A N 1
ATOM 1706 C CA . LEU A 1 229 ? -3.591 -12.370 6.150 1.00 98.19 229 LEU A CA 1
ATOM 1707 C C . LEU A 1 229 ? -2.636 -13.355 6.843 1.00 98.19 229 LEU A C 1
ATOM 1709 O O . LEU A 1 229 ? -2.873 -14.562 6.855 1.00 98.19 229 LEU A O 1
ATOM 1713 N N . VAL A 1 230 ? -1.582 -12.819 7.451 1.00 96.81 230 VAL A N 1
ATOM 1714 C CA . VAL A 1 230 ? -0.680 -13.489 8.392 1.00 96.81 230 VAL A CA 1
ATOM 1715 C C . VAL A 1 230 ? -0.634 -12.642 9.664 1.00 96.81 230 VAL A C 1
ATOM 1717 O O . VAL A 1 230 ? -0.488 -11.422 9.588 1.00 96.81 230 VAL A O 1
ATOM 1720 N N . VAL A 1 231 ? -0.774 -13.276 10.827 1.00 94.62 231 VAL A N 1
ATOM 1721 C CA . VAL A 1 231 ? -0.698 -12.618 12.139 1.00 94.62 231 VAL A CA 1
ATOM 1722 C C . VAL A 1 231 ? 0.446 -13.257 12.916 1.00 94.62 231 VAL A C 1
ATOM 1724 O O . VAL A 1 231 ? 0.499 -14.485 13.000 1.00 94.62 231 VAL A O 1
ATOM 1727 N N . LEU A 1 232 ? 1.350 -12.431 13.441 1.00 89.56 232 LEU A N 1
ATOM 1728 C CA . LEU A 1 232 ? 2.534 -12.837 14.206 1.00 89.56 232 LEU A CA 1
ATOM 1729 C C . LEU A 1 232 ? 2.533 -12.184 15.586 1.00 89.56 232 LEU A C 1
ATOM 1731 O O . LEU A 1 232 ? 2.103 -11.009 15.675 1.00 89.56 232 LEU A O 1
#

Nearest PDB structures (foldseek):
  1vrm-assembly1_A  TM=8.128E-01  e=1.552E-11  Thermotoga maritima MSB8
  7esb-assembly1_A  TM=7.611E-01  e=1.363E-10  Listeria monocytogenes 10403S
  2o18-assembly1_C  TM=7.007E-01  e=9.491E-11  Escherichia coli
  4xgx-assembly1_A  TM=6.979E-01  e=3.371E-10  Escherichia coli K-12